Protein AF-A0A935ZH47-F1 (afdb_monomer)

Secondary structure (DSSP, 8-state):
-------HHHHHHHHHHHHHHHHHHHHHHHHHHHHHHHHTS-EEEETTEEEETTEE-TT-SSHHHHHHHHHTSEEEEEETTEEEEEEE-GGG-SPPPTTPBPPHHHIIIIIIS---EEEEEEETTEEEEEEEEEE--SS-TTTS---EEEEEEEEHHHHHHHHHHHHHTT--SSHHHHHHHHHHHHHHHHHHHHHHHHHHHHHHHHHHHHHHHHTGGGGHHHHHHHHHHHHHHHHHHHHHHHHHHHHHHHHH----

Nearest PDB structures (foldseek):
  1qu7-assembly1_A  TM=9.247E-01  e=1.332E-02  Escherichia coli
  8c5v-assembly1_I  TM=9.444E-01  e=1.786E-02  Escherichia coli
  1qu7-assembly1_B  TM=8.191E-01  e=9.932E-03  Escherichia coli
  3ja6-assembly1_I  TM=7.896E-01  e=9.932E-03  Escherichia coli
  3g67-assembly1_A  TM=6.794E-01  e=9.786E-02  Thermotoga maritima

Mean predicted aligned error: 9.82 Å

Radius of gyration: 21.24 Å; Cα contacts (8 Å, |Δi|>4): 419; chains: 1; bounding box: 52×33×66 Å

Sequence (256 aa):
MADDNIDDGLIDVVMQTVGRRVLERAAASAELLETLIHAQGRVLRRDQELWAGHAVLNYDRELLPRVARASSLGTSVYLGNRRIATYTSLDAGPAPEVGAYAEAELVETVLRKRQPFRGTLEWNGRPTMLAARPLFASDKPEEYGPIGILEAYQDVGTLRDMLAASWRRGAAEDPATLVRALHAERLGAVTEFVDDVARRLQLLALNGNIIAAQAGDHGRAFRVVCRELGSLAEQSKDVVAEVRRLGEDARRSEPA

pLDDT: mean 84.17, std 13.03, range [35.22, 98.31]

Structure (mmCIF, N/CA/C/O backbone):
data_AF-A0A935ZH47-F1
#
_entry.id   AF-A0A935ZH47-F1
#
loop_
_atom_site.group_PDB
_atom_site.id
_atom_site.type_symbol
_atom_site.label_atom_id
_atom_site.label_alt_id
_atom_site.label_comp_id
_atom_site.label_asym_id
_atom_site.label_entity_id
_atom_site.label_seq_id
_atom_site.pdbx_PDB_ins_code
_atom_site.Cartn_x
_atom_site.Cartn_y
_atom_site.Cartn_z
_atom_site.occupancy
_atom_site.B_iso_or_equiv
_atom_site.auth_seq_id
_atom_site.auth_comp_id
_atom_site.auth_asym_id
_atom_site.auth_atom_id
_atom_site.pdbx_PDB_model_num
ATOM 1 N N . MET A 1 1 ? -14.702 -15.559 39.345 1.00 37.56 1 MET A N 1
ATOM 2 C CA . MET A 1 1 ? -14.987 -14.710 38.172 1.00 37.56 1 MET A CA 1
ATOM 3 C C . MET A 1 1 ? -14.248 -13.414 38.427 1.00 37.56 1 MET A C 1
ATOM 5 O O . MET A 1 1 ? -14.758 -12.577 39.153 1.00 37.56 1 MET A O 1
ATOM 9 N N . ALA A 1 2 ? -12.977 -13.371 38.031 1.00 37.81 2 ALA A N 1
ATOM 10 C CA . ALA A 1 2 ? -12.138 -12.189 38.187 1.00 37.81 2 ALA A CA 1
ATOM 11 C C . ALA A 1 2 ? -12.326 -11.315 36.944 1.00 37.81 2 ALA A C 1
ATOM 13 O O . ALA A 1 2 ? -12.468 -11.849 35.847 1.00 37.81 2 ALA A O 1
ATOM 14 N N . ASP A 1 3 ? -12.407 -10.016 37.191 1.00 38.53 3 ASP A N 1
ATOM 15 C CA . ASP A 1 3 ? -12.694 -8.918 36.274 1.00 38.53 3 ASP A CA 1
ATOM 16 C C . ASP A 1 3 ? -11.930 -9.036 34.943 1.00 38.53 3 ASP A C 1
ATOM 18 O O . ASP A 1 3 ? -10.704 -8.987 34.915 1.00 38.53 3 ASP A O 1
ATOM 22 N N . ASP A 1 4 ? -12.671 -9.194 33.844 1.00 44.50 4 ASP A N 1
ATOM 23 C CA . ASP A 1 4 ? -12.172 -9.268 32.457 1.00 44.50 4 ASP A CA 1
ATOM 24 C C . ASP A 1 4 ? -12.120 -7.865 31.813 1.00 44.50 4 ASP A C 1
ATOM 26 O O . ASP A 1 4 ? -12.137 -7.700 30.593 1.00 44.50 4 ASP A O 1
ATOM 30 N N . ASN A 1 5 ? -12.097 -6.827 32.654 1.00 45.53 5 ASN A N 1
ATOM 31 C CA . ASN A 1 5 ? -12.046 -5.432 32.253 1.00 45.53 5 ASN A CA 1
ATOM 32 C C . ASN A 1 5 ? -10.579 -5.054 32.009 1.00 45.53 5 ASN A C 1
ATOM 34 O O . ASN A 1 5 ? -9.933 -4.392 32.822 1.00 45.53 5 ASN A O 1
ATOM 38 N N . ILE A 1 6 ? -10.020 -5.540 30.897 1.00 53.75 6 ILE A N 1
ATOM 39 C CA . ILE A 1 6 ? -8.853 -4.885 30.297 1.00 53.75 6 ILE A CA 1
ATOM 40 C C . ILE A 1 6 ? -9.250 -3.415 30.159 1.00 53.75 6 ILE A C 1
ATOM 42 O O . ILE A 1 6 ? -10.295 -3.136 29.584 1.00 53.75 6 ILE A O 1
ATOM 46 N N . ASP A 1 7 ? -8.479 -2.509 30.758 1.00 63.84 7 ASP A N 1
ATOM 47 C CA . ASP A 1 7 ? -8.813 -1.088 30.859 1.00 63.84 7 ASP A CA 1
ATOM 48 C C . ASP A 1 7 ? -8.977 -0.493 29.447 1.00 63.84 7 ASP A C 1
ATOM 50 O O . ASP A 1 7 ? -7.997 -0.122 28.795 1.00 63.84 7 ASP A O 1
ATOM 54 N N . ASP A 1 8 ? -10.213 -0.478 28.933 1.00 65.50 8 ASP A N 1
ATOM 55 C CA . ASP A 1 8 ? -10.564 -0.046 27.572 1.00 65.50 8 ASP A CA 1
ATOM 56 C C . ASP A 1 8 ? -10.001 1.359 27.282 1.00 65.50 8 ASP A C 1
ATOM 58 O O . ASP A 1 8 ? -9.558 1.646 26.168 1.00 65.50 8 ASP A O 1
ATOM 62 N N . GLY A 1 9 ? -9.893 2.203 28.317 1.00 68.62 9 GLY A N 1
ATOM 63 C CA . GLY A 1 9 ? -9.278 3.526 28.222 1.00 68.62 9 GLY A CA 1
ATOM 64 C C . GLY A 1 9 ? -7.791 3.498 27.853 1.00 68.62 9 GLY A C 1
ATOM 65 O O . GLY A 1 9 ? -7.314 4.377 27.133 1.00 68.62 9 GLY A O 1
ATOM 66 N N . LEU A 1 10 ? -7.042 2.480 28.280 1.00 70.31 10 LEU A N 1
ATOM 67 C CA . LEU A 1 10 ? -5.629 2.324 27.936 1.00 70.31 10 LEU A CA 1
ATOM 68 C C . LEU A 1 10 ? -5.445 1.858 26.487 1.00 70.31 10 LEU A C 1
ATOM 70 O O . LEU A 1 10 ? -4.553 2.346 25.784 1.00 70.31 10 LEU A O 1
ATOM 74 N N . ILE A 1 11 ? -6.308 0.948 26.023 1.00 74.25 11 ILE A N 1
ATOM 75 C CA . ILE A 1 11 ? -6.341 0.518 24.619 1.00 74.25 11 ILE A CA 1
ATOM 76 C C . ILE A 1 11 ? -6.638 1.717 23.719 1.00 74.25 11 ILE A C 1
ATOM 78 O O . ILE A 1 11 ? -5.959 1.890 22.708 1.00 74.25 11 ILE A O 1
ATOM 82 N N . ASP A 1 12 ? -7.569 2.586 24.104 1.00 78.50 12 ASP A N 1
ATOM 83 C CA . ASP A 1 12 ? -7.897 3.787 23.336 1.00 78.50 12 ASP A CA 1
ATOM 84 C C . ASP A 1 12 ? -6.707 4.756 23.217 1.00 78.50 12 ASP A C 1
ATOM 86 O O . ASP A 1 12 ? -6.414 5.258 22.125 1.00 78.50 12 ASP A O 1
ATOM 90 N N . VAL A 1 13 ? -5.947 4.967 24.298 1.00 78.81 13 VAL A N 1
ATOM 91 C CA . VAL A 1 13 ? -4.722 5.792 24.277 1.00 78.81 13 VAL A CA 1
ATOM 92 C C . VAL A 1 13 ? -3.655 5.189 23.354 1.00 78.81 13 VAL A C 1
ATOM 94 O O . VAL A 1 13 ? -3.043 5.893 22.538 1.00 78.81 13 VAL A O 1
ATOM 97 N N . VAL A 1 14 ? -3.444 3.871 23.429 1.00 78.94 14 VAL A N 1
ATOM 98 C CA . VAL A 1 14 ? -2.542 3.150 22.517 1.00 78.94 14 VAL A CA 1
ATOM 99 C C . VAL A 1 14 ? -3.015 3.302 21.072 1.00 78.94 14 VAL A C 1
ATOM 101 O O . VAL A 1 14 ? -2.206 3.597 20.189 1.00 78.94 14 VAL A O 1
ATOM 104 N N . MET A 1 15 ? -4.315 3.155 20.820 1.00 83.69 15 MET A N 1
ATOM 105 C CA . MET A 1 15 ? -4.916 3.249 19.491 1.00 83.69 15 MET A CA 1
ATOM 106 C C . MET A 1 15 ? -4.745 4.631 18.865 1.00 83.69 15 MET A C 1
ATOM 108 O O . MET A 1 15 ? -4.500 4.709 17.661 1.00 83.69 15 MET A O 1
ATOM 112 N N . GLN A 1 16 ? -4.768 5.713 19.646 1.00 83.12 16 GLN A N 1
ATOM 113 C CA . GLN A 1 16 ? -4.443 7.048 19.129 1.00 83.12 16 GLN A CA 1
ATOM 114 C C . GLN A 1 16 ? -2.997 7.124 18.613 1.00 83.12 16 GLN A C 1
ATOM 116 O O . GLN A 1 16 ? -2.736 7.635 17.519 1.00 83.12 16 GLN A O 1
ATOM 121 N N . THR A 1 17 ? -2.046 6.564 19.367 1.00 82.19 17 THR A N 1
ATOM 122 C CA . THR A 1 17 ? -0.621 6.585 19.000 1.00 82.19 17 THR A CA 1
ATOM 123 C C . THR A 1 17 ? -0.317 5.654 17.826 1.00 82.19 17 THR A C 1
ATOM 125 O O . THR A 1 17 ? 0.368 6.042 16.872 1.00 82.19 17 THR A O 1
ATOM 128 N N . VAL A 1 18 ? -0.825 4.422 17.876 1.00 85.06 18 VAL A N 1
ATOM 129 C CA . VAL A 1 18 ? -0.654 3.425 16.814 1.00 85.06 18 VAL A CA 1
ATOM 130 C C . VAL A 1 18 ? -1.368 3.882 15.548 1.00 85.06 18 VAL A C 1
ATOM 132 O O . VAL A 1 18 ? -0.788 3.780 14.469 1.00 85.06 18 VAL A O 1
ATOM 135 N N . GLY A 1 19 ? -2.573 4.437 15.670 1.00 88.44 19 GLY A N 1
ATOM 136 C CA . GLY A 1 19 ? -3.390 4.884 14.548 1.00 88.44 19 GLY A CA 1
ATOM 137 C C . GLY A 1 19 ? -2.693 5.940 13.697 1.00 88.44 19 GLY A C 1
ATOM 138 O O . GLY A 1 19 ? -2.599 5.780 12.480 1.00 88.44 19 GLY A O 1
ATOM 139 N N . ARG A 1 20 ? -2.086 6.962 14.320 1.00 87.56 20 ARG A N 1
ATOM 140 C CA . ARG A 1 20 ? -1.301 7.970 13.582 1.00 87.56 20 ARG A CA 1
ATOM 141 C C . ARG A 1 20 ? -0.180 7.330 12.760 1.00 87.56 20 ARG A C 1
ATOM 143 O O . ARG A 1 20 ? -0.025 7.634 11.581 1.00 87.56 20 ARG A O 1
ATOM 150 N N . ARG A 1 21 ? 0.567 6.400 13.359 1.00 86.56 21 ARG A N 1
ATOM 151 C CA . ARG A 1 21 ? 1.659 5.692 12.672 1.00 86.56 21 ARG A CA 1
ATOM 152 C C . ARG A 1 21 ? 1.157 4.747 11.583 1.00 86.56 21 ARG A C 1
ATOM 154 O O . ARG A 1 21 ? 1.835 4.560 10.579 1.00 86.56 21 ARG A O 1
ATOM 161 N N . VAL A 1 22 ? -0.011 4.136 11.770 1.00 90.38 22 VAL A N 1
ATOM 162 C CA . VAL A 1 22 ? -0.668 3.322 10.741 1.00 90.38 22 VAL A CA 1
ATOM 163 C C . VAL A 1 22 ? -1.036 4.187 9.541 1.00 90.38 22 VAL A C 1
ATOM 165 O O . VAL A 1 22 ? -0.742 3.783 8.423 1.00 90.38 22 VAL A O 1
ATOM 168 N N . LEU A 1 23 ? -1.585 5.387 9.747 1.00 92.81 23 LEU A N 1
ATOM 169 C CA . LEU A 1 23 ? -1.892 6.322 8.658 1.00 92.81 23 LEU A CA 1
ATOM 170 C C . LEU A 1 23 ? -0.629 6.818 7.938 1.00 92.81 23 LEU A C 1
ATOM 172 O O . LEU A 1 23 ? -0.611 6.890 6.710 1.00 92.81 23 LEU A O 1
ATOM 176 N N . GLU A 1 24 ? 0.444 7.113 8.679 1.00 89.44 24 GLU A N 1
ATOM 177 C CA . GLU A 1 24 ? 1.756 7.445 8.103 1.00 89.44 24 GLU A CA 1
ATOM 178 C C . GLU A 1 24 ? 2.297 6.280 7.254 1.00 89.44 24 GLU A C 1
ATOM 180 O O . GLU A 1 24 ? 2.709 6.481 6.109 1.00 89.44 24 GLU A O 1
ATOM 185 N N . ARG A 1 25 ? 2.218 5.046 7.768 1.00 92.06 25 ARG A N 1
ATOM 186 C CA . ARG A 1 25 ? 2.638 3.839 7.044 1.00 92.06 25 ARG A CA 1
ATOM 187 C C . ARG A 1 25 ? 1.766 3.559 5.824 1.00 92.06 25 ARG A C 1
ATOM 189 O O . ARG A 1 25 ? 2.298 3.198 4.781 1.00 92.06 25 ARG A O 1
ATOM 196 N N . ALA A 1 26 ? 0.453 3.736 5.928 1.00 94.44 26 ALA A N 1
ATOM 197 C CA . ALA A 1 26 ? -0.468 3.577 4.810 1.00 94.44 26 ALA A CA 1
ATOM 198 C C . ALA A 1 26 ? -0.136 4.569 3.698 1.00 94.44 26 ALA A C 1
ATOM 200 O O . ALA A 1 26 ? -0.070 4.194 2.528 1.00 94.44 26 ALA A O 1
ATOM 201 N N . ALA A 1 27 ? 0.160 5.818 4.060 1.00 93.25 27 ALA A N 1
ATOM 202 C CA . ALA A 1 27 ? 0.567 6.809 3.085 1.00 93.25 27 ALA A CA 1
ATOM 203 C C . ALA A 1 27 ? 1.856 6.387 2.376 1.00 93.25 27 ALA A C 1
ATOM 205 O O . ALA A 1 27 ? 1.848 6.306 1.150 1.00 93.25 27 ALA A O 1
ATOM 206 N N . ALA A 1 28 ? 2.901 6.029 3.126 1.00 87.69 28 ALA A N 1
ATOM 207 C CA . ALA A 1 28 ? 4.161 5.546 2.562 1.00 87.69 28 ALA A CA 1
ATOM 208 C C . ALA A 1 28 ? 3.977 4.280 1.700 1.00 87.69 28 ALA A C 1
ATOM 210 O O . ALA A 1 28 ? 4.585 4.151 0.643 1.00 87.69 28 ALA A O 1
ATOM 211 N N . SER A 1 29 ? 3.092 3.362 2.097 1.00 91.12 29 SER A N 1
ATOM 212 C CA . SER A 1 29 ? 2.787 2.140 1.340 1.00 91.12 29 SER A CA 1
ATOM 213 C C . SER A 1 29 ? 2.119 2.446 -0.000 1.00 91.12 29 SER A C 1
ATOM 215 O O . SER A 1 29 ? 2.469 1.846 -1.014 1.00 91.12 29 SER A O 1
ATOM 217 N N . ALA A 1 30 ? 1.180 3.393 -0.032 1.00 93.62 30 ALA A N 1
ATOM 218 C CA . ALA A 1 30 ? 0.570 3.835 -1.282 1.00 93.62 30 ALA A CA 1
ATOM 219 C C . ALA A 1 30 ? 1.601 4.541 -2.196 1.00 93.62 30 ALA A C 1
ATOM 221 O O . ALA A 1 30 ? 1.537 4.408 -3.414 1.00 93.62 30 ALA A O 1
ATOM 222 N N . GLU A 1 31 ? 2.577 5.241 -1.609 1.00 89.50 31 GLU A N 1
ATOM 223 C CA . GLU A 1 31 ? 3.702 5.927 -2.282 1.00 89.50 31 GLU A CA 1
ATOM 224 C C . GLU A 1 31 ? 4.656 4.931 -2.936 1.00 89.50 31 GLU A C 1
ATOM 226 O O . GLU A 1 31 ? 5.044 5.063 -4.099 1.00 89.50 31 GLU A O 1
ATOM 231 N N . LEU A 1 32 ? 4.978 3.878 -2.190 1.00 87.38 32 LEU A N 1
ATOM 232 C CA . LEU A 1 32 ? 5.766 2.764 -2.678 1.00 87.38 32 LEU A CA 1
ATOM 233 C C . LEU A 1 32 ? 5.047 2.054 -3.826 1.00 87.38 32 LEU A C 1
ATOM 235 O O . LEU A 1 32 ? 5.666 1.770 -4.849 1.00 87.38 32 LEU A O 1
ATOM 239 N N . LEU A 1 33 ? 3.743 1.797 -3.686 1.00 92.56 33 LEU A N 1
ATOM 240 C CA . LEU A 1 33 ? 2.953 1.174 -4.744 1.00 92.56 33 LEU A CA 1
ATOM 241 C C . LEU A 1 33 ? 2.990 1.995 -6.034 1.00 92.56 33 LEU A C 1
ATOM 243 O O . LEU A 1 33 ? 3.251 1.438 -7.094 1.00 92.56 33 LEU A O 1
ATOM 247 N N . GLU A 1 34 ? 2.769 3.305 -5.938 1.00 92.38 34 GLU A N 1
ATOM 248 C CA . GLU A 1 34 ? 2.851 4.234 -7.069 1.00 92.38 34 GLU A CA 1
ATOM 249 C C . GLU A 1 34 ? 4.211 4.154 -7.764 1.00 92.38 34 GLU A C 1
ATOM 251 O O . GLU A 1 34 ? 4.294 3.929 -8.973 1.00 92.38 34 GLU A O 1
ATOM 256 N N . THR A 1 35 ? 5.283 4.252 -6.977 1.00 85.38 35 THR A N 1
ATOM 257 C CA . THR A 1 35 ? 6.662 4.177 -7.471 1.00 85.38 35 THR A CA 1
ATOM 258 C C . THR A 1 35 ? 6.915 2.866 -8.216 1.00 85.38 35 THR A C 1
ATOM 260 O O . THR A 1 35 ? 7.466 2.868 -9.316 1.00 85.38 35 THR A O 1
ATOM 263 N N . LEU A 1 36 ? 6.480 1.735 -7.654 1.00 86.62 36 LEU A N 1
ATOM 264 C CA . LEU A 1 36 ? 6.676 0.415 -8.255 1.00 86.62 36 LEU A CA 1
ATOM 265 C C . LEU A 1 36 ? 5.784 0.166 -9.478 1.00 86.62 36 LEU A C 1
ATOM 267 O O . LEU A 1 36 ? 6.181 -0.575 -10.377 1.00 86.62 36 LEU A O 1
ATOM 271 N N . ILE A 1 37 ? 4.593 0.766 -9.531 1.00 89.88 37 ILE A N 1
ATOM 272 C CA . ILE A 1 37 ? 3.742 0.759 -10.726 1.00 89.88 37 ILE A CA 1
ATOM 273 C C . ILE A 1 37 ? 4.461 1.499 -11.857 1.00 89.88 37 ILE A C 1
ATOM 275 O O . ILE A 1 37 ? 4.637 0.944 -12.939 1.00 89.88 37 ILE A O 1
ATOM 279 N N . HIS A 1 38 ? 4.949 2.716 -11.608 1.00 85.75 38 HIS A N 1
ATOM 280 C CA . HIS A 1 38 ? 5.663 3.491 -12.626 1.00 85.75 38 HIS A CA 1
ATOM 281 C C . HIS A 1 38 ? 7.001 2.859 -13.034 1.00 85.75 38 HIS A C 1
ATOM 283 O O . HIS A 1 38 ? 7.395 2.961 -14.196 1.00 85.75 38 HIS A O 1
ATOM 289 N N . ALA A 1 39 ? 7.672 2.146 -12.127 1.00 80.81 39 ALA A N 1
ATOM 290 C CA . ALA A 1 39 ? 8.890 1.400 -12.440 1.00 80.81 39 ALA A CA 1
ATOM 291 C C . ALA A 1 39 ? 8.665 0.260 -13.455 1.00 80.81 39 ALA A C 1
ATOM 293 O O . ALA A 1 39 ? 9.603 -0.128 -14.148 1.00 80.81 39 ALA A O 1
ATOM 294 N N . GLN A 1 40 ? 7.437 -0.261 -13.585 1.00 83.31 40 GLN A N 1
ATOM 295 C CA . GLN A 1 40 ? 7.093 -1.267 -14.602 1.00 83.31 40 GLN A CA 1
ATOM 296 C C . GLN A 1 40 ? 6.917 -0.666 -16.003 1.00 83.31 40 GLN A C 1
ATOM 298 O O . GLN A 1 40 ? 6.890 -1.398 -16.992 1.00 83.31 40 GLN A O 1
ATOM 303 N N . GLY A 1 41 ? 6.837 0.662 -16.107 1.00 85.56 41 GLY A N 1
ATOM 304 C CA . GLY A 1 41 ? 6.778 1.395 -17.362 1.00 85.56 41 GLY A CA 1
ATOM 305 C C . GLY A 1 41 ? 5.586 2.342 -17.436 1.00 85.56 41 GLY A C 1
ATOM 306 O O . GLY A 1 41 ? 5.041 2.792 -16.429 1.00 85.56 41 GLY A O 1
ATOM 307 N N . ARG A 1 42 ? 5.182 2.671 -18.669 1.00 90.06 42 ARG A N 1
ATOM 308 C CA . ARG A 1 42 ? 4.077 3.608 -18.910 1.00 90.06 42 ARG A CA 1
ATOM 309 C C . ARG A 1 42 ? 2.773 3.067 -18.333 1.00 90.06 42 ARG A C 1
ATOM 311 O O . ARG A 1 42 ? 2.358 1.963 -18.685 1.00 90.06 42 ARG A O 1
ATOM 318 N N . VAL A 1 43 ? 2.120 3.884 -17.517 1.00 92.94 43 VAL A N 1
ATOM 319 C CA . VAL A 1 43 ? 0.807 3.601 -16.945 1.00 92.94 43 VAL A CA 1
ATOM 320 C C . VAL A 1 43 ? -0.260 4.109 -17.897 1.00 92.94 43 VAL A C 1
ATOM 322 O O . VAL A 1 43 ? -0.273 5.292 -18.239 1.00 92.94 43 VAL A O 1
ATOM 325 N N . LEU A 1 44 ? -1.131 3.210 -18.345 1.00 92.25 44 LEU A N 1
ATOM 326 C CA . LEU A 1 44 ? -2.164 3.496 -19.333 1.00 92.25 44 LEU A CA 1
ATOM 327 C C . LEU A 1 44 ? -3.454 2.769 -18.967 1.00 92.25 44 LEU A C 1
ATOM 329 O O . LEU A 1 44 ? -3.441 1.640 -18.479 1.00 92.25 44 LEU A O 1
ATOM 333 N N . ARG A 1 45 ? -4.584 3.395 -19.286 1.00 91.44 45 ARG A N 1
ATOM 334 C CA . ARG A 1 45 ? -5.882 2.725 -19.303 1.00 91.44 45 ARG A CA 1
ATOM 335 C C . ARG A 1 45 ? -6.146 2.173 -20.700 1.00 91.44 45 ARG A C 1
ATOM 337 O O . ARG A 1 45 ? -6.060 2.917 -21.676 1.00 91.44 45 ARG A O 1
ATOM 344 N N . ARG A 1 46 ? -6.522 0.898 -20.791 1.00 90.25 46 ARG A N 1
ATOM 345 C CA . ARG A 1 46 ? -7.019 0.270 -22.024 1.00 90.25 46 ARG A CA 1
ATOM 346 C C . ARG A 1 46 ? -8.308 -0.465 -21.693 1.00 90.25 46 ARG A C 1
ATOM 348 O O . ARG A 1 46 ? -8.312 -1.337 -20.834 1.00 90.25 46 ARG A O 1
ATOM 355 N N . ASP A 1 47 ? -9.410 -0.046 -22.305 1.00 86.00 47 ASP A N 1
ATOM 356 C CA . ASP A 1 47 ? -10.753 -0.556 -22.013 1.00 86.00 47 ASP A CA 1
ATOM 357 C C . ASP A 1 47 ? -11.118 -0.474 -20.509 1.00 86.00 47 ASP A C 1
ATOM 359 O O . ASP A 1 47 ? -11.363 0.615 -19.965 1.00 86.00 47 ASP A O 1
ATOM 363 N N . GLN A 1 48 ? -11.151 -1.630 -19.837 1.00 87.75 48 GLN A N 1
ATOM 364 C CA . GLN A 1 48 ? -11.451 -1.826 -18.410 1.00 87.75 48 GLN A CA 1
ATOM 365 C C . GLN A 1 48 ? -10.235 -2.316 -17.608 1.00 87.75 48 GLN A C 1
ATOM 367 O O . GLN A 1 48 ? -10.368 -2.763 -16.464 1.00 87.75 48 GLN A O 1
ATOM 372 N N . GLU A 1 49 ? -9.052 -2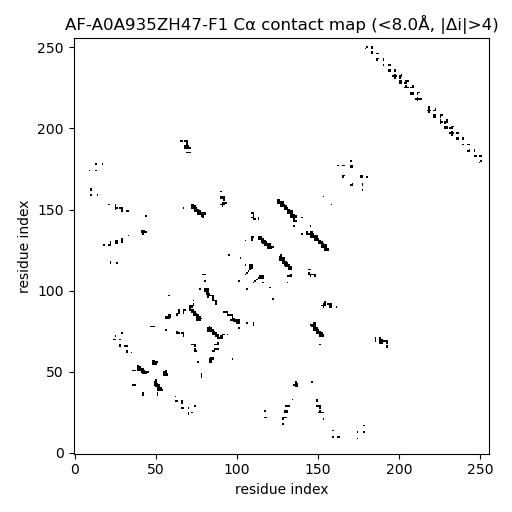.227 -18.205 1.00 94.44 49 GLU A N 1
ATOM 373 C CA . GLU A 1 49 ? -7.800 -2.667 -17.618 1.00 94.44 49 GLU A CA 1
ATOM 374 C C . GLU A 1 49 ? -6.857 -1.495 -17.384 1.00 94.44 49 GLU A C 1
ATOM 376 O O . GLU A 1 49 ? -6.759 -0.546 -18.175 1.00 94.44 49 GLU A O 1
ATOM 381 N N . LEU A 1 50 ? -6.138 -1.593 -16.272 1.00 95.31 50 LEU A N 1
ATOM 382 C CA . LEU A 1 50 ? -5.043 -0.705 -15.946 1.00 95.31 50 LEU A CA 1
ATOM 383 C C . LEU A 1 50 ? -3.728 -1.424 -16.233 1.00 95.31 50 LEU A C 1
ATOM 385 O O . LEU A 1 50 ? -3.451 -2.484 -15.672 1.00 95.31 50 LEU A O 1
ATOM 389 N N . TRP A 1 51 ? -2.927 -0.827 -17.104 1.00 95.19 51 TRP A N 1
ATOM 390 C CA . TRP A 1 51 ? -1.657 -1.372 -17.552 1.00 95.19 51 TRP A CA 1
ATOM 391 C C . TRP A 1 51 ? -0.502 -0.546 -17.004 1.00 95.19 51 TRP A C 1
ATOM 393 O O . TRP A 1 51 ? -0.576 0.681 -17.002 1.00 95.19 51 TRP A O 1
ATOM 403 N N . ALA A 1 52 ? 0.575 -1.218 -16.608 1.00 92.75 52 ALA A N 1
ATOM 404 C CA . ALA A 1 52 ? 1.860 -0.622 -16.266 1.00 92.75 52 ALA A CA 1
ATOM 405 C C . ALA A 1 52 ? 2.957 -1.320 -17.084 1.00 92.75 52 ALA A C 1
ATOM 407 O O . ALA A 1 52 ? 3.343 -2.456 -16.808 1.00 92.75 52 ALA A O 1
ATOM 408 N N . GLY A 1 53 ? 3.399 -0.677 -18.167 1.00 90.62 53 GLY A N 1
ATOM 409 C CA . GLY A 1 53 ? 4.256 -1.315 -19.166 1.00 90.62 53 GLY A CA 1
ATOM 410 C C . GLY A 1 53 ? 3.558 -2.507 -19.827 1.00 90.62 53 GLY A C 1
ATOM 411 O O . GLY A 1 53 ? 2.611 -2.326 -20.593 1.00 90.62 53 GLY A O 1
ATOM 412 N N . HIS A 1 54 ? 4.033 -3.720 -19.538 1.00 90.12 54 HIS A N 1
ATOM 413 C CA . HIS A 1 54 ? 3.441 -4.977 -20.018 1.00 90.12 54 HIS A CA 1
ATOM 414 C C . HIS A 1 54 ? 2.567 -5.684 -18.973 1.00 90.12 54 HIS A C 1
ATOM 416 O O . HIS A 1 54 ? 1.946 -6.694 -19.295 1.00 90.12 54 HIS A O 1
ATOM 422 N N . ALA A 1 55 ? 2.535 -5.187 -17.735 1.00 90.31 55 ALA A N 1
ATOM 423 C CA . ALA A 1 55 ? 1.785 -5.799 -16.650 1.00 90.31 55 ALA A CA 1
ATOM 424 C C . ALA A 1 55 ? 0.350 -5.268 -16.596 1.00 90.31 55 ALA A C 1
ATOM 426 O O . ALA A 1 55 ? 0.116 -4.064 -16.724 1.00 90.31 55 ALA A O 1
ATOM 427 N N . VAL A 1 56 ? -0.599 -6.173 -16.354 1.00 95.88 56 VAL A N 1
ATOM 428 C CA . VAL A 1 56 ? -1.996 -5.845 -16.051 1.00 95.88 56 VAL A CA 1
ATOM 429 C C . VAL A 1 56 ? -2.152 -5.793 -14.539 1.00 95.88 56 VAL A C 1
ATOM 431 O O . VAL A 1 56 ? -1.833 -6.760 -13.852 1.00 95.88 56 VAL A O 1
ATOM 434 N N . LEU A 1 57 ? -2.653 -4.675 -14.016 1.00 96.06 57 LEU A N 1
ATOM 435 C CA . LEU A 1 57 ? -2.826 -4.488 -12.573 1.00 96.06 57 LEU A CA 1
ATOM 436 C C . LEU A 1 57 ? -4.143 -5.066 -12.041 1.00 96.06 57 LEU A C 1
ATOM 438 O O . LEU A 1 57 ? -4.293 -5.225 -10.832 1.00 96.06 57 LEU A O 1
ATOM 442 N N . ASN A 1 58 ? -5.108 -5.386 -12.906 1.00 96.62 58 ASN A N 1
ATOM 443 C CA . ASN A 1 58 ? -6.355 -6.035 -12.507 1.00 96.62 58 ASN A CA 1
ATOM 444 C C . ASN A 1 58 ? -6.065 -7.418 -11.901 1.00 96.62 58 ASN A C 1
ATOM 446 O O . ASN A 1 58 ? -5.388 -8.237 -12.516 1.00 96.62 58 ASN A O 1
ATOM 450 N N . TYR A 1 59 ? -6.613 -7.687 -10.713 1.00 96.12 59 TYR A N 1
ATOM 451 C CA . TYR A 1 59 ? -6.356 -8.910 -9.943 1.00 96.12 59 TYR A CA 1
ATOM 452 C C . TYR A 1 59 ? -4.865 -9.237 -9.748 1.00 96.12 59 TYR A C 1
ATOM 454 O O . TYR A 1 59 ? -4.511 -10.415 -9.657 1.00 96.12 59 TYR A O 1
ATOM 462 N N . ASP A 1 60 ? -3.998 -8.221 -9.691 1.00 94.56 60 ASP A N 1
ATOM 463 C CA . ASP A 1 60 ? -2.556 -8.416 -9.557 1.00 94.56 60 ASP A CA 1
ATOM 464 C C . ASP A 1 60 ? -2.199 -9.333 -8.369 1.00 94.56 60 ASP A C 1
ATOM 466 O O . ASP A 1 60 ? -2.701 -9.191 -7.250 1.00 94.56 60 ASP A O 1
ATOM 470 N N . ARG A 1 61 ? -1.317 -10.302 -8.642 1.00 91.38 61 ARG A N 1
ATOM 471 C CA . ARG A 1 61 ? -0.841 -11.308 -7.675 1.00 91.38 61 ARG A CA 1
ATOM 472 C C . ARG A 1 61 ? 0.650 -11.207 -7.400 1.00 91.38 61 ARG A C 1
ATOM 474 O O . ARG A 1 61 ? 1.203 -12.058 -6.702 1.00 91.38 61 ARG A O 1
ATOM 481 N N . GLU A 1 62 ? 1.308 -10.201 -7.956 1.00 88.62 62 GLU A N 1
ATOM 482 C CA . GLU A 1 62 ? 2.751 -10.080 -7.878 1.00 88.62 62 GLU A CA 1
ATOM 483 C C . GLU A 1 62 ? 3.161 -8.836 -7.097 1.00 88.62 62 GLU A C 1
ATOM 485 O O . GLU A 1 62 ? 3.882 -8.946 -6.103 1.00 88.62 62 GLU A O 1
ATOM 490 N N . LEU A 1 63 ? 2.685 -7.669 -7.517 1.00 90.06 63 LEU A N 1
ATOM 491 C CA . LEU A 1 63 ? 3.051 -6.387 -6.939 1.00 90.06 63 LEU A CA 1
ATOM 492 C C . LEU A 1 63 ? 2.322 -6.110 -5.620 1.00 90.06 63 LEU A C 1
ATOM 494 O O . LEU A 1 63 ? 2.966 -5.855 -4.602 1.00 90.06 63 LEU A O 1
ATOM 498 N N . LEU A 1 64 ? 0.992 -6.166 -5.618 1.00 93.44 64 LEU A N 1
ATOM 499 C CA . LEU A 1 64 ? 0.153 -5.845 -4.464 1.00 93.44 64 LEU A CA 1
ATOM 500 C C . LEU A 1 64 ? 0.486 -6.728 -3.259 1.00 93.44 64 LEU A C 1
ATOM 502 O O . LEU A 1 64 ? 0.698 -6.173 -2.181 1.00 93.44 64 LEU A O 1
ATOM 506 N N . PRO A 1 65 ? 0.623 -8.065 -3.399 1.00 91.31 65 PRO A N 1
ATOM 507 C CA . PRO A 1 65 ? 1.002 -8.902 -2.268 1.00 91.31 65 PRO A CA 1
ATOM 508 C C . PRO A 1 65 ? 2.380 -8.560 -1.703 1.00 91.31 65 PRO A C 1
ATOM 510 O O . PRO A 1 65 ? 2.594 -8.691 -0.500 1.00 91.31 65 PRO A O 1
ATOM 513 N N . ARG A 1 66 ? 3.327 -8.122 -2.545 1.00 87.31 66 ARG A N 1
ATOM 514 C CA . ARG A 1 66 ? 4.651 -7.685 -2.083 1.00 87.31 66 ARG A CA 1
ATOM 515 C C . ARG A 1 66 ? 4.558 -6.409 -1.262 1.00 87.31 66 ARG A C 1
ATOM 517 O O . ARG A 1 66 ? 5.090 -6.386 -0.159 1.00 87.31 66 ARG A O 1
ATOM 524 N N . VAL A 1 67 ? 3.854 -5.396 -1.767 1.00 88.75 67 VAL A N 1
ATOM 525 C CA . VAL A 1 67 ? 3.675 -4.119 -1.060 1.00 88.75 67 VAL A CA 1
ATOM 526 C C . VAL A 1 67 ? 2.927 -4.326 0.255 1.00 88.75 67 VAL A C 1
ATOM 528 O O . VAL A 1 67 ? 3.388 -3.870 1.294 1.00 88.75 67 VAL A O 1
ATOM 531 N N . ALA A 1 68 ? 1.824 -5.072 0.225 1.00 90.38 68 ALA A N 1
ATOM 532 C CA . ALA A 1 68 ? 0.999 -5.352 1.394 1.00 90.38 68 ALA A CA 1
ATOM 533 C C . ALA A 1 68 ? 1.738 -6.136 2.486 1.00 90.38 68 ALA A C 1
ATOM 535 O O . ALA A 1 68 ? 1.596 -5.827 3.668 1.00 90.38 68 ALA A O 1
ATOM 536 N N . ARG A 1 69 ? 2.550 -7.137 2.108 1.00 85.62 69 ARG A N 1
ATOM 537 C CA . ARG A 1 69 ? 3.408 -7.846 3.067 1.00 85.62 69 ARG A CA 1
ATOM 538 C C . ARG A 1 69 ? 4.472 -6.916 3.625 1.00 85.62 69 ARG A C 1
ATOM 540 O O . ARG A 1 69 ? 4.588 -6.832 4.837 1.00 85.62 69 ARG A O 1
ATOM 547 N N . ALA A 1 70 ? 5.174 -6.173 2.766 1.00 79.19 70 ALA A N 1
ATOM 548 C CA . ALA A 1 70 ? 6.216 -5.243 3.192 1.00 79.19 70 ALA A CA 1
ATOM 549 C C . ALA A 1 70 ? 5.696 -4.223 4.208 1.00 79.19 70 ALA A C 1
ATOM 551 O O . ALA A 1 70 ? 6.374 -3.921 5.178 1.00 79.19 70 ALA A O 1
ATOM 552 N N . SER A 1 71 ? 4.487 -3.699 4.007 1.00 84.50 71 SER A N 1
ATOM 553 C CA . SER A 1 71 ? 3.907 -2.704 4.902 1.00 84.50 71 SER A CA 1
ATOM 554 C C . SER A 1 71 ? 3.051 -3.293 6.023 1.00 84.50 71 SER A C 1
ATOM 556 O O . SER A 1 71 ? 2.597 -2.525 6.869 1.00 84.50 71 SER A O 1
ATOM 558 N N . SER A 1 72 ? 2.808 -4.608 6.068 1.00 88.50 72 SER A N 1
ATOM 559 C CA . SER A 1 72 ? 1.804 -5.233 6.949 1.00 88.50 72 SER A CA 1
ATOM 560 C C . SER A 1 72 ? 0.474 -4.460 6.923 1.00 88.50 72 SER A C 1
ATOM 562 O O . SER A 1 72 ? -0.059 -4.054 7.960 1.00 88.50 72 SER A O 1
ATOM 564 N N . LEU A 1 73 ? -0.000 -4.153 5.717 1.00 92.12 73 LEU A N 1
ATOM 565 C CA . LEU A 1 73 ? -1.253 -3.448 5.447 1.00 92.12 73 LEU A CA 1
ATOM 566 C C . LEU A 1 73 ? -2.013 -4.162 4.334 1.00 92.12 73 LEU A C 1
ATOM 568 O O . LEU A 1 73 ? -1.484 -5.021 3.629 1.00 92.12 73 LEU A O 1
ATOM 572 N N . GLY A 1 74 ? -3.271 -3.790 4.157 1.00 95.62 74 GLY A N 1
ATOM 573 C CA . GLY A 1 74 ? -3.990 -4.064 2.933 1.00 95.62 74 GLY A CA 1
ATOM 574 C C . GLY A 1 74 ? -3.622 -3.043 1.873 1.00 95.62 74 GLY A C 1
ATOM 575 O O . GLY A 1 74 ? -3.252 -1.916 2.188 1.00 95.62 74 GLY A O 1
ATOM 576 N N . THR A 1 75 ? -3.678 -3.447 0.612 1.00 96.62 75 THR A N 1
ATOM 577 C CA . THR A 1 75 ? -3.400 -2.596 -0.543 1.00 96.62 75 THR A CA 1
ATOM 578 C C . THR A 1 75 ? -4.469 -2.810 -1.599 1.00 96.62 75 THR A C 1
ATOM 580 O O . THR A 1 75 ? -4.781 -3.954 -1.920 1.00 96.62 75 THR A O 1
ATOM 583 N N . SER A 1 76 ? -4.999 -1.732 -2.169 1.00 97.75 76 SER A N 1
ATOM 584 C CA . SER A 1 76 ? -5.971 -1.778 -3.263 1.00 97.75 76 SER A CA 1
ATOM 585 C C . SER A 1 76 ? -5.576 -0.845 -4.404 1.00 97.75 76 SER A C 1
ATOM 587 O O . SER A 1 76 ? -4.967 0.206 -4.199 1.00 97.75 76 SER A O 1
ATOM 589 N N . VAL A 1 77 ? -5.989 -1.216 -5.614 1.00 98.25 77 VAL A N 1
ATOM 590 C CA . VAL A 1 77 ? -5.890 -0.391 -6.820 1.00 98.25 77 VAL A CA 1
ATOM 591 C C . VAL A 1 77 ? -7.273 -0.255 -7.441 1.00 98.25 77 VAL A C 1
ATOM 593 O O . VAL A 1 77 ? -8.015 -1.235 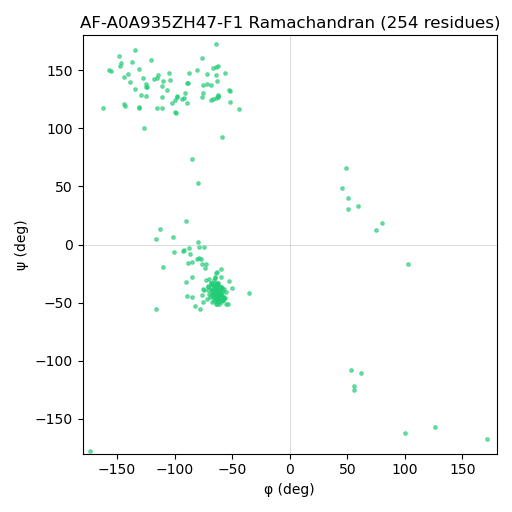-7.573 1.00 98.25 77 VAL A O 1
ATOM 596 N N . TYR A 1 78 ? -7.607 0.964 -7.849 1.00 98.12 78 TYR A N 1
ATOM 597 C CA . TYR A 1 78 ? -8.863 1.303 -8.503 1.00 98.12 78 TYR A CA 1
ATOM 598 C C . TYR A 1 78 ? -8.598 1.829 -9.911 1.00 98.12 78 TYR A C 1
ATOM 600 O O . TYR A 1 78 ? -7.649 2.580 -10.128 1.00 98.12 78 TYR A O 1
ATOM 608 N N . LEU A 1 79 ? -9.476 1.476 -10.849 1.00 97.19 79 LEU A N 1
ATOM 609 C CA . LEU A 1 79 ? -9.598 2.130 -12.147 1.00 97.19 79 LEU A CA 1
ATOM 610 C C . LEU A 1 79 ? -10.776 3.104 -12.076 1.00 97.19 79 LEU A C 1
ATOM 612 O O . LEU A 1 79 ? -11.926 2.698 -11.884 1.00 97.19 79 LEU A O 1
ATOM 616 N N . GLY A 1 80 ? -10.491 4.399 -12.182 1.00 95.62 80 GLY A N 1
ATOM 617 C CA . GLY A 1 80 ? -11.401 5.440 -11.719 1.00 95.62 80 GLY A CA 1
ATOM 618 C C . GLY A 1 80 ? -11.734 5.209 -10.245 1.00 95.62 80 GLY A C 1
ATOM 619 O O . GLY A 1 80 ? -10.841 5.134 -9.407 1.00 95.62 80 GLY A O 1
ATOM 620 N N . ASN A 1 81 ? -13.019 5.047 -9.941 1.00 96.62 81 ASN A N 1
ATOM 621 C CA . ASN A 1 81 ? -13.505 4.725 -8.601 1.00 96.62 81 ASN A CA 1
ATOM 622 C C . ASN A 1 81 ? -13.866 3.242 -8.412 1.00 96.62 81 ASN A C 1
ATOM 624 O O . ASN A 1 81 ? -14.413 2.905 -7.369 1.00 96.62 81 ASN A O 1
ATOM 628 N N . ARG A 1 82 ? -13.609 2.352 -9.380 1.00 97.31 82 ARG A N 1
ATOM 629 C CA . ARG A 1 82 ? -13.934 0.921 -9.260 1.00 97.31 82 ARG A CA 1
ATOM 630 C C . ARG A 1 82 ? -12.693 0.125 -8.885 1.00 97.31 82 ARG A C 1
ATOM 632 O O . ARG A 1 82 ? -11.693 0.186 -9.599 1.00 97.31 82 ARG A O 1
ATOM 639 N N . ARG A 1 83 ? -12.747 -0.639 -7.795 1.00 97.62 83 ARG A N 1
ATOM 640 C CA . ARG A 1 83 ? -11.620 -1.458 -7.338 1.00 97.62 83 ARG A CA 1
ATOM 641 C C . ARG A 1 83 ? -11.350 -2.567 -8.348 1.00 97.62 83 ARG A C 1
ATOM 643 O O . ARG A 1 83 ? -12.253 -3.336 -8.665 1.00 97.62 83 ARG A O 1
ATOM 650 N N . ILE A 1 84 ? -10.124 -2.660 -8.845 1.00 97.75 84 ILE A N 1
ATOM 651 C CA . ILE A 1 84 ? -9.715 -3.670 -9.835 1.00 97.75 84 ILE A CA 1
ATOM 652 C C . ILE A 1 84 ? -8.765 -4.715 -9.257 1.00 97.75 84 ILE A C 1
ATOM 654 O O . ILE A 1 84 ? -8.633 -5.798 -9.820 1.00 97.75 84 ILE A O 1
ATOM 658 N N . ALA A 1 85 ? -8.114 -4.408 -8.137 1.00 97.75 85 ALA A N 1
ATOM 659 C CA . ALA A 1 85 ? -7.262 -5.343 -7.427 1.00 97.75 85 ALA A CA 1
ATOM 660 C C . ALA A 1 85 ? -7.170 -4.963 -5.955 1.00 97.75 85 ALA A C 1
ATOM 662 O O . ALA A 1 85 ? -7.258 -3.789 -5.590 1.00 97.75 85 ALA A O 1
ATOM 663 N N . THR A 1 86 ? -6.994 -5.969 -5.111 1.00 96.81 86 THR A N 1
ATOM 664 C CA . THR A 1 86 ? -6.707 -5.782 -3.696 1.00 96.81 86 THR A CA 1
ATOM 665 C C . THR A 1 86 ? -6.028 -7.014 -3.142 1.00 96.81 86 THR A C 1
ATOM 667 O O . THR A 1 86 ? -6.240 -8.130 -3.621 1.00 96.81 86 THR A O 1
ATOM 670 N N . TYR A 1 87 ? -5.199 -6.793 -2.139 1.00 95.75 87 TYR A N 1
ATOM 671 C CA . TYR A 1 87 ? -4.593 -7.837 -1.344 1.00 95.75 87 TYR A CA 1
ATOM 672 C C . TYR A 1 87 ? -4.500 -7.351 0.095 1.00 95.75 87 TYR A C 1
ATOM 674 O O . TYR A 1 87 ? -4.214 -6.179 0.343 1.00 95.75 87 TYR A O 1
ATOM 682 N N . THR A 1 88 ? -4.681 -8.258 1.045 1.00 92.81 88 THR A N 1
ATOM 683 C CA . THR A 1 88 ? -4.670 -7.933 2.472 1.00 92.81 88 THR A CA 1
AT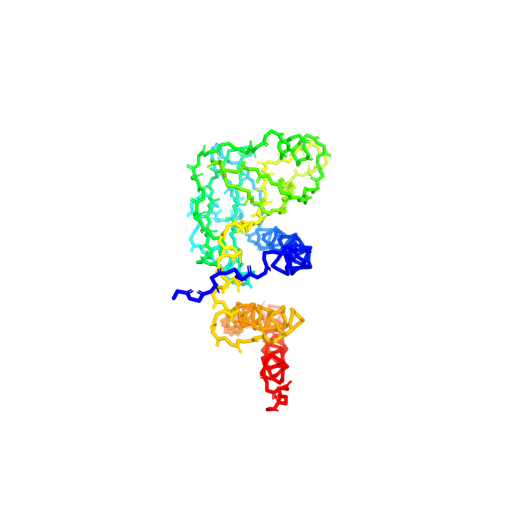OM 684 C C . THR A 1 88 ? -3.656 -8.802 3.177 1.00 92.81 88 THR A C 1
ATOM 686 O O . THR A 1 88 ? -3.661 -10.023 3.015 1.00 92.81 88 THR A O 1
ATOM 689 N N . SER A 1 89 ? -2.761 -8.177 3.944 1.00 86.81 89 SER A N 1
ATOM 690 C CA . SER A 1 89 ? -2.002 -8.922 4.947 1.00 86.81 89 SER A CA 1
ATOM 691 C C . SER A 1 89 ? -2.964 -9.507 5.982 1.00 86.81 89 SER A C 1
ATOM 693 O O . SER A 1 89 ? -4.016 -8.920 6.232 1.00 86.81 89 SER A O 1
ATOM 695 N N . LEU A 1 90 ? -2.583 -10.612 6.626 1.00 79.94 90 LEU A N 1
ATOM 696 C CA . LEU A 1 90 ? -3.354 -11.207 7.724 1.00 79.94 90 LEU A CA 1
ATOM 697 C C . LEU A 1 90 ? -3.716 -10.151 8.786 1.00 79.94 90 LEU A C 1
ATOM 699 O O . LEU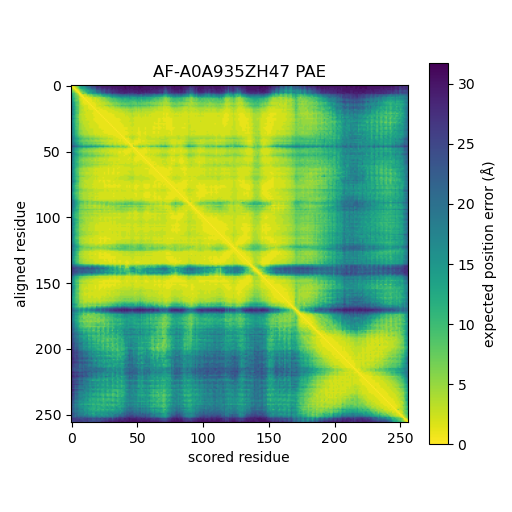 A 1 90 ? -4.833 -10.126 9.296 1.00 79.94 90 LEU A O 1
ATOM 703 N N . ASP A 1 91 ? -2.787 -9.228 9.036 1.00 84.19 91 ASP A N 1
ATOM 704 C CA . ASP A 1 91 ? -2.908 -8.220 10.087 1.00 84.19 91 ASP A CA 1
ATOM 705 C C . ASP A 1 91 ? -3.771 -7.024 9.724 1.00 84.19 91 ASP A C 1
ATOM 707 O O . ASP A 1 91 ? -4.124 -6.228 10.590 1.00 84.19 91 ASP A O 1
ATOM 711 N N . ALA A 1 92 ? -4.112 -6.879 8.448 1.00 87.94 92 ALA A N 1
ATOM 712 C CA . ALA A 1 92 ? -4.818 -5.713 7.944 1.00 87.94 92 ALA A CA 1
ATOM 713 C C . ALA A 1 92 ? -6.342 -5.880 7.915 1.00 87.94 92 ALA A C 1
ATOM 715 O O . ALA A 1 92 ? -7.045 -4.908 7.636 1.00 87.94 92 ALA A O 1
ATOM 716 N N . GLY A 1 93 ? -6.841 -7.079 8.225 1.00 90.25 93 GLY A N 1
ATOM 717 C CA . GLY A 1 93 ? -8.262 -7.410 8.242 1.00 90.25 93 GLY A CA 1
ATOM 718 C C . GLY A 1 93 ? -8.730 -8.144 6.984 1.00 90.25 93 GLY A C 1
ATOM 719 O O . GLY A 1 93 ? -7.924 -8.733 6.263 1.00 90.25 93 GLY A O 1
ATOM 720 N N . PRO A 1 94 ? -10.045 -8.184 6.719 1.00 89.88 94 PRO A N 1
ATOM 721 C CA . PRO A 1 94 ? -10.574 -8.861 5.543 1.00 89.88 94 PRO A CA 1
ATOM 722 C C . PRO A 1 94 ? -10.257 -8.093 4.257 1.00 89.88 94 PRO A C 1
ATOM 724 O O . PRO A 1 94 ? -10.286 -6.861 4.222 1.00 89.88 94 PRO A O 1
ATOM 727 N N . ALA A 1 95 ? -10.042 -8.837 3.172 1.00 87.56 95 ALA A N 1
ATOM 728 C CA . ALA A 1 95 ? -9.941 -8.251 1.845 1.00 87.56 95 ALA A CA 1
ATOM 729 C C . ALA A 1 95 ? -11.295 -7.695 1.400 1.00 87.56 95 ALA A C 1
ATOM 731 O O . ALA A 1 95 ? -12.280 -8.440 1.381 1.00 87.56 95 ALA A O 1
ATOM 732 N N . PRO A 1 96 ? -11.374 -6.408 1.035 1.00 91.25 96 PRO A N 1
ATOM 733 C CA . PRO A 1 96 ? -12.603 -5.843 0.536 1.00 91.25 96 PRO A CA 1
ATOM 734 C C . PRO A 1 96 ? -12.813 -6.310 -0.919 1.00 91.25 96 PRO A C 1
ATOM 736 O O . PRO A 1 96 ? -11.898 -6.789 -1.584 1.00 91.25 96 PRO A O 1
ATOM 739 N N . GLU A 1 97 ? -1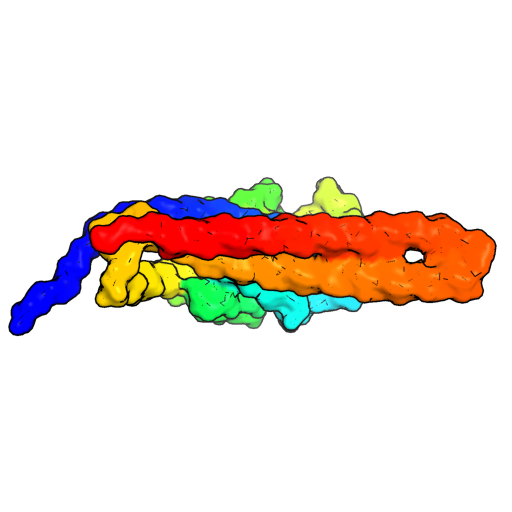4.038 -6.242 -1.432 1.00 92.31 97 GLU A N 1
ATOM 740 C CA . GLU A 1 97 ? -14.376 -6.908 -2.697 1.00 92.31 97 GLU A CA 1
ATOM 741 C C . GLU A 1 97 ? -13.755 -6.212 -3.925 1.00 92.31 97 GLU A C 1
ATOM 743 O O . GLU A 1 97 ? -13.753 -4.980 -4.030 1.00 92.31 97 GLU A O 1
ATOM 748 N N . VAL A 1 98 ? -13.238 -6.992 -4.881 1.00 95.19 98 VAL A N 1
ATOM 749 C CA . VAL A 1 98 ? -12.848 -6.473 -6.203 1.00 95.19 98 VAL A CA 1
ATOM 750 C C . VAL A 1 98 ? -14.107 -6.222 -7.028 1.00 95.19 98 VAL A C 1
ATOM 752 O O . VAL A 1 98 ? -14.950 -7.099 -7.163 1.00 95.19 98 VAL A O 1
ATOM 755 N N . GLY A 1 99 ? -14.215 -5.036 -7.621 1.00 95.69 99 GLY A N 1
ATOM 756 C CA . GLY A 1 99 ? -15.405 -4.567 -8.328 1.00 95.69 99 GLY A CA 1
ATOM 757 C C . GLY A 1 99 ? -16.241 -3.575 -7.520 1.00 95.69 99 GLY A C 1
ATOM 758 O O . GLY A 1 99 ? -17.012 -2.833 -8.126 1.00 95.69 99 GLY A O 1
ATOM 759 N N . ALA A 1 100 ? -16.040 -3.497 -6.200 1.00 94.56 100 ALA A N 1
ATOM 760 C CA . ALA A 1 100 ? -16.672 -2.491 -5.353 1.00 94.56 100 ALA A CA 1
ATOM 761 C C . ALA A 1 100 ? -16.220 -1.068 -5.722 1.00 94.56 100 ALA A C 1
ATOM 763 O O . ALA A 1 100 ? -15.111 -0.851 -6.227 1.00 94.56 100 ALA A O 1
ATOM 764 N N . TYR A 1 101 ? -17.085 -0.093 -5.456 1.00 95.94 101 TYR A N 1
ATOM 765 C CA . TYR A 1 101 ? -16.782 1.317 -5.669 1.00 95.94 101 TYR A CA 1
ATOM 766 C C . TYR A 1 101 ? -16.103 1.928 -4.443 1.00 95.94 101 TYR A C 1
ATOM 768 O O . TYR A 1 101 ? -16.371 1.535 -3.313 1.00 95.94 101 TYR A O 1
ATOM 776 N N . ALA A 1 102 ? -15.217 2.889 -4.686 1.00 95.44 102 ALA A N 1
ATOM 777 C CA . ALA A 1 102 ? -14.607 3.702 -3.648 1.00 95.44 102 ALA A CA 1
ATOM 778 C C . ALA A 1 102 ? -15.659 4.556 -2.928 1.00 95.44 102 ALA A C 1
ATOM 780 O O . ALA A 1 102 ? -16.591 5.066 -3.558 1.00 95.44 102 ALA A O 1
ATOM 781 N N . GLU A 1 103 ? -15.443 4.763 -1.631 1.00 95.50 103 GLU A N 1
ATOM 782 C CA . GLU A 1 103 ? -16.264 5.641 -0.799 1.00 95.50 103 GLU A CA 1
ATOM 783 C C . GLU A 1 103 ? -16.340 7.064 -1.366 1.00 95.50 103 GLU A C 1
ATOM 785 O O . GLU A 1 103 ? -15.381 7.575 -1.957 1.00 95.50 103 GLU A O 1
ATOM 790 N N . ALA A 1 104 ? -17.478 7.733 -1.161 1.00 95.31 104 ALA A N 1
ATOM 791 C CA . ALA A 1 104 ? -17.751 9.044 -1.755 1.00 95.31 104 ALA A CA 1
ATOM 792 C C . ALA A 1 104 ? -16.696 10.098 -1.378 1.00 95.31 104 ALA A C 1
ATOM 794 O O . ALA A 1 104 ? -16.261 10.877 -2.228 1.00 95.31 104 ALA A O 1
ATOM 795 N N . GLU A 1 105 ? -16.240 10.085 -0.125 1.00 96.31 105 GLU A N 1
ATOM 796 C CA . GLU A 1 105 ? -15.187 10.977 0.365 1.00 96.31 105 GLU A CA 1
ATOM 797 C C . GLU A 1 105 ? -13.840 10.732 -0.333 1.00 96.31 105 GLU A C 1
ATOM 799 O O . GLU A 1 105 ? -13.116 11.681 -0.654 1.00 96.31 105 GLU A O 1
ATOM 804 N N . LEU A 1 106 ? -13.534 9.468 -0.645 1.00 96.19 106 LEU A N 1
ATOM 805 C CA . LEU A 1 106 ? -12.334 9.087 -1.383 1.00 96.19 106 LEU A CA 1
ATOM 806 C C . LEU A 1 106 ? -12.410 9.571 -2.832 1.00 96.19 106 LEU A C 1
ATOM 808 O O . LEU A 1 106 ? -11.451 10.137 -3.349 1.00 96.19 106 LEU A O 1
ATOM 812 N N . VAL A 1 107 ? -13.566 9.406 -3.481 1.00 97.38 107 VAL A N 1
ATOM 813 C CA . VAL A 1 107 ? -13.805 9.896 -4.848 1.00 97.38 107 VAL A CA 1
ATOM 814 C C . VAL A 1 107 ? -13.671 11.418 -4.914 1.00 97.38 107 VAL A C 1
ATOM 816 O O . VAL A 1 107 ? -13.014 11.948 -5.813 1.00 97.38 107 VAL A O 1
ATOM 819 N N . GLU A 1 108 ? -14.265 12.128 -3.959 1.00 97.69 108 GLU A N 1
ATOM 820 C CA . GLU A 1 108 ? -14.207 13.586 -3.894 1.00 97.69 108 GLU A CA 1
ATOM 821 C C . GLU A 1 108 ? -12.774 14.087 -3.662 1.00 97.69 108 GLU A C 1
ATOM 823 O O . GLU A 1 108 ? -12.288 14.961 -4.381 1.00 97.69 108 GLU A O 1
ATOM 828 N N . THR A 1 109 ? -12.057 13.508 -2.705 1.00 97.75 109 THR A N 1
ATOM 829 C CA . THR A 1 109 ? -10.710 13.974 -2.348 1.00 97.75 109 THR A CA 1
ATOM 830 C C . THR A 1 109 ? -9.668 13.559 -3.386 1.00 97.75 109 THR A C 1
ATOM 832 O O . THR A 1 109 ? -8.900 14.385 -3.882 1.00 97.75 109 THR A O 1
ATOM 835 N N . VAL A 1 110 ? -9.665 12.283 -3.764 1.00 97.75 110 VAL A N 1
ATOM 836 C CA . VAL A 1 110 ? -8.581 11.691 -4.549 1.00 97.75 110 VAL A CA 1
ATOM 837 C C . VAL A 1 110 ? -8.767 11.909 -6.043 1.00 97.75 110 VAL A C 1
ATOM 839 O O . VAL A 1 110 ? -7.825 12.309 -6.723 1.00 97.75 110 VAL A O 1
ATOM 842 N N . LEU A 1 111 ? -9.973 11.693 -6.571 1.00 96.00 111 LEU A N 1
ATOM 843 C CA . LEU A 1 111 ? -10.212 11.794 -8.013 1.00 96.00 111 LEU A CA 1
ATOM 844 C C . LEU A 1 111 ? -10.591 13.213 -8.440 1.00 96.00 111 LEU A C 1
ATOM 846 O O . LEU A 1 111 ? -10.074 13.704 -9.443 1.00 96.00 111 LEU A O 1
ATOM 850 N N . ARG A 1 112 ? -11.480 13.885 -7.694 1.00 95.56 112 ARG A N 1
ATOM 851 C CA . ARG A 1 112 ? -11.966 15.225 -8.070 1.00 95.56 112 ARG A CA 1
ATOM 852 C C . ARG A 1 112 ? -11.010 16.335 -7.648 1.00 95.56 112 ARG A C 1
ATOM 854 O O . ARG A 1 112 ? -10.595 17.118 -8.499 1.00 95.56 112 ARG A O 1
ATOM 861 N N . LYS A 1 113 ? -10.625 16.385 -6.368 1.00 96.12 113 LYS A N 1
ATOM 862 C CA . LYS A 1 113 ? -9.676 17.392 -5.852 1.00 96.12 113 LYS A CA 1
ATOM 863 C C . LYS A 1 113 ? -8.214 17.071 -6.166 1.00 96.12 113 LYS A C 1
ATOM 865 O O . LYS A 1 113 ? -7.373 17.952 -6.015 1.00 96.12 113 LYS A O 1
ATOM 870 N N . ARG A 1 114 ? -7.917 15.852 -6.638 1.00 95.50 114 ARG A N 1
ATOM 871 C CA . ARG A 1 114 ? -6.562 15.379 -6.981 1.00 95.50 114 ARG A CA 1
ATOM 872 C C . ARG A 1 114 ? -5.599 15.418 -5.791 1.00 95.50 114 ARG A C 1
ATOM 874 O O . ARG A 1 114 ? -4.414 15.691 -5.955 1.00 95.50 114 ARG A O 1
ATOM 881 N N . GLN A 1 115 ? -6.111 15.180 -4.587 1.00 96.25 115 GLN A N 1
ATOM 882 C CA . GLN A 1 115 ? -5.343 15.269 -3.348 1.00 96.25 115 GLN A CA 1
ATOM 883 C C . GLN A 1 115 ? -5.220 13.898 -2.684 1.00 96.25 115 GLN A C 1
ATOM 885 O O . GLN A 1 115 ? -6.148 13.092 -2.757 1.00 96.25 115 GLN A O 1
ATOM 890 N N . PRO A 1 116 ? -4.092 13.608 -2.015 1.00 97.25 116 PRO A N 1
ATOM 891 C CA . PRO A 1 116 ? -4.011 12.424 -1.181 1.00 97.25 116 PRO A CA 1
ATOM 892 C C . PRO A 1 116 ? -5.019 12.524 -0.030 1.00 97.25 116 PRO A C 1
ATOM 894 O O . PRO A 1 116 ? -5.202 13.582 0.570 1.00 97.25 116 PRO A O 1
ATOM 897 N N . PHE A 1 117 ? -5.643 11.400 0.295 1.00 98.12 117 PHE A N 1
ATOM 898 C CA . PHE A 1 117 ? -6.513 11.242 1.452 1.00 98.12 117 PHE A CA 1
ATOM 899 C C . PHE A 1 117 ? -5.775 10.470 2.545 1.00 98.12 117 PHE A C 1
ATOM 901 O O . PHE A 1 117 ? -5.041 9.523 2.255 1.00 98.12 117 PHE A O 1
ATOM 908 N N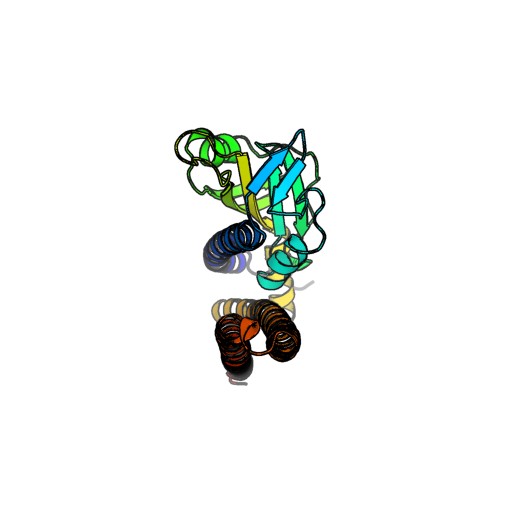 . ARG A 1 118 ? -5.979 10.855 3.806 1.00 97.75 118 ARG A N 1
ATOM 909 C CA . ARG A 1 118 ? -5.515 10.119 4.989 1.00 97.75 118 ARG A CA 1
ATOM 910 C C . ARG A 1 118 ? -6.569 10.259 6.075 1.00 97.75 118 ARG A C 1
ATOM 912 O O . ARG A 1 118 ? -6.861 11.377 6.488 1.00 97.75 118 ARG A O 1
ATOM 919 N N . GLY A 1 119 ? -7.113 9.146 6.543 1.00 96.25 119 GLY A N 1
ATOM 920 C CA . GLY A 1 119 ? -8.160 9.177 7.554 1.00 96.25 119 GLY A CA 1
ATOM 921 C C . GLY A 1 119 ? -8.780 7.812 7.793 1.00 96.25 119 GLY A C 1
ATOM 922 O O . GLY A 1 119 ? -8.258 6.790 7.350 1.00 96.25 119 GLY A O 1
ATOM 923 N N . THR A 1 120 ? -9.901 7.811 8.499 1.00 96.00 120 THR A N 1
ATOM 924 C CA . THR A 1 120 ? -10.681 6.605 8.775 1.00 96.00 120 THR A CA 1
ATOM 925 C C . THR A 1 120 ? -11.991 6.693 8.008 1.00 96.00 120 THR A C 1
ATOM 927 O O . THR A 1 120 ? -12.698 7.685 8.151 1.00 96.00 120 THR A O 1
ATOM 930 N N . LEU A 1 121 ? -12.311 5.666 7.222 1.00 94.75 121 LEU A N 1
ATOM 931 C CA . LEU A 1 121 ? -13.608 5.505 6.557 1.00 94.75 121 LEU A CA 1
ATOM 932 C C . LEU A 1 121 ? -14.259 4.195 7.005 1.00 94.75 121 LEU A C 1
ATOM 934 O O . LEU A 1 121 ? -13.573 3.288 7.475 1.00 94.75 121 LEU A O 1
ATOM 938 N N . GLU A 1 122 ? -15.574 4.078 6.857 1.00 90.44 122 GLU A N 1
ATOM 939 C CA . GLU A 1 122 ? -16.278 2.819 7.102 1.00 90.44 122 GLU A CA 1
ATOM 940 C C . GLU A 1 122 ? -16.394 2.000 5.820 1.00 90.44 122 GLU A C 1
ATOM 942 O O . GLU A 1 122 ? -16.932 2.473 4.826 1.00 90.44 122 GLU A O 1
ATOM 947 N N . TRP A 1 123 ? -15.945 0.745 5.860 1.00 86.69 123 TRP A N 1
ATOM 948 C CA . TRP A 1 123 ? -16.152 -0.229 4.790 1.00 86.69 123 TRP A CA 1
ATOM 949 C C . TRP A 1 123 ? -17.016 -1.369 5.297 1.00 86.69 123 TRP A C 1
ATOM 951 O O . TRP A 1 123 ? -16.610 -2.094 6.203 1.00 86.69 123 TRP A O 1
ATOM 961 N N . ASN A 1 124 ? -18.203 -1.559 4.717 1.00 82.44 124 ASN A N 1
ATOM 962 C CA . ASN A 1 124 ? -19.140 -2.609 5.138 1.00 82.44 124 ASN A CA 1
ATOM 963 C C . ASN A 1 124 ? -19.393 -2.610 6.665 1.00 82.44 124 ASN A C 1
ATOM 965 O O . ASN A 1 124 ? -19.424 -3.667 7.297 1.00 82.44 124 ASN A O 1
ATOM 969 N N . GLY A 1 125 ? -19.514 -1.419 7.265 1.00 84.75 125 GLY A N 1
ATOM 970 C CA . GLY A 1 125 ? -19.702 -1.239 8.711 1.00 84.75 125 GLY A CA 1
ATOM 971 C C . GLY A 1 125 ? -18.448 -1.476 9.560 1.00 84.75 125 GLY A C 1
ATOM 972 O O . GLY A 1 125 ? -18.554 -1.610 10.777 1.00 84.75 125 GLY A O 1
ATOM 973 N N . ARG A 1 126 ? -17.262 -1.562 8.943 1.00 89.12 126 ARG A N 1
ATOM 974 C CA . ARG A 1 126 ? -15.983 -1.703 9.644 1.00 89.12 126 ARG A CA 1
ATOM 975 C C . ARG A 1 126 ? -15.146 -0.432 9.510 1.00 89.12 126 ARG A C 1
ATOM 977 O O . ARG A 1 126 ? -14.760 -0.085 8.387 1.00 89.12 126 ARG A O 1
ATOM 984 N N . PRO A 1 127 ? -14.831 0.261 10.617 1.00 94.38 127 PRO A N 1
ATOM 985 C CA . PRO A 1 127 ? -13.933 1.402 10.571 1.00 94.38 127 PRO A CA 1
ATOM 986 C C . PRO A 1 127 ? -12.552 0.941 10.103 1.00 94.38 127 PRO A C 1
ATOM 988 O O . PRO A 1 127 ? -11.966 -0.000 10.639 1.00 94.38 127 PRO A O 1
ATOM 991 N N . THR A 1 128 ? -12.040 1.616 9.084 1.00 95.81 128 THR A N 1
ATOM 992 C CA . THR A 1 128 ? -10.805 1.269 8.391 1.00 95.81 128 THR A CA 1
ATOM 993 C C . THR A 1 128 ? -9.946 2.518 8.272 1.00 95.81 128 THR A C 1
ATOM 995 O O . THR A 1 128 ? -10.343 3.505 7.652 1.00 95.81 128 THR A O 1
ATOM 998 N N . MET A 1 129 ? -8.759 2.488 8.877 1.00 96.38 129 MET A N 1
ATOM 999 C CA . MET A 1 129 ? -7.748 3.528 8.690 1.00 96.38 129 MET A CA 1
ATOM 1000 C C . MET A 1 129 ? -7.095 3.324 7.332 1.00 96.38 129 MET A C 1
ATOM 1002 O O . MET A 1 129 ? -6.600 2.234 7.049 1.00 96.38 129 MET A O 1
ATOM 1006 N N . LEU A 1 130 ? -7.053 4.356 6.498 1.00 97.06 130 LEU A N 1
ATOM 1007 C CA . LEU A 1 130 ? -6.472 4.253 5.169 1.00 97.06 130 LEU A CA 1
ATOM 1008 C C . LEU A 1 130 ? -5.803 5.544 4.718 1.00 97.06 130 LEU A C 1
ATOM 1010 O O . LEU A 1 130 ? -6.119 6.654 5.157 1.00 97.06 130 LEU A O 1
ATOM 1014 N N . ALA A 1 131 ? -4.876 5.372 3.789 1.00 97.94 131 ALA A N 1
ATOM 1015 C CA . ALA A 1 131 ? -4.350 6.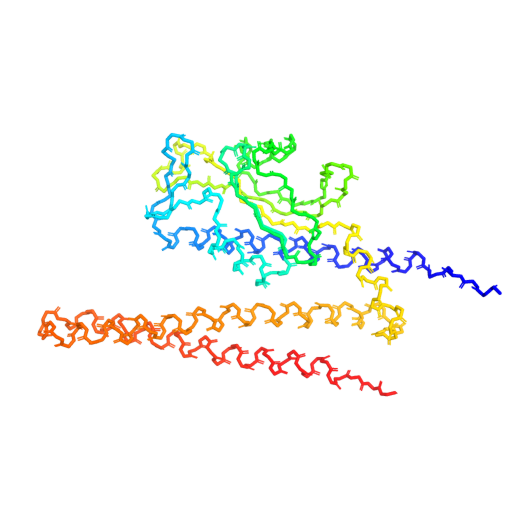453 2.989 1.00 97.94 131 ALA A CA 1
ATOM 1016 C C . ALA A 1 131 ? -4.513 6.098 1.519 1.00 97.94 131 ALA A C 1
ATOM 1018 O O . ALA A 1 131 ? -4.254 4.966 1.106 1.00 97.94 131 ALA A O 1
ATOM 1019 N N . ALA A 1 132 ? -4.913 7.087 0.735 1.00 98.25 132 ALA A N 1
ATOM 1020 C CA . ALA A 1 132 ? -5.112 6.929 -0.687 1.00 98.25 132 ALA A CA 1
ATOM 1021 C C . ALA A 1 132 ? -4.539 8.108 -1.458 1.00 98.25 132 ALA A C 1
ATOM 1023 O O . ALA A 1 132 ? -4.364 9.204 -0.925 1.00 98.25 132 ALA A O 1
ATOM 1024 N N . ARG A 1 133 ? -4.242 7.880 -2.730 1.00 97.88 133 ARG A N 1
ATOM 1025 C CA . ARG A 1 133 ? -3.629 8.870 -3.614 1.00 97.88 133 ARG A CA 1
ATOM 1026 C C . ARG A 1 133 ? -4.102 8.703 -5.052 1.00 97.88 133 ARG A C 1
ATOM 1028 O O . ARG A 1 133 ? -4.486 7.592 -5.436 1.00 97.88 133 ARG A O 1
ATOM 1035 N N . PRO A 1 134 ? -4.079 9.789 -5.839 1.00 97.31 134 PRO A N 1
ATOM 1036 C CA . PRO A 1 134 ? -4.424 9.714 -7.248 1.00 97.31 134 PRO A CA 1
ATOM 1037 C C . PRO A 1 134 ? -3.364 8.917 -8.008 1.00 97.31 134 PRO A C 1
ATOM 1039 O O . PRO A 1 134 ? -2.173 9.115 -7.796 1.00 97.31 134 PRO A O 1
ATOM 1042 N N . LEU A 1 135 ? -3.800 8.046 -8.916 1.00 95.56 135 LEU A N 1
ATOM 1043 C CA . LEU A 1 135 ? -2.931 7.464 -9.936 1.00 95.56 135 LEU A CA 1
ATOM 1044 C C . LEU A 1 135 ? -3.096 8.246 -11.234 1.00 95.56 135 LEU A C 1
ATOM 1046 O O . LEU A 1 135 ? -4.216 8.374 -11.735 1.00 95.56 135 LEU A O 1
ATOM 1050 N N . PHE A 1 136 ? -1.992 8.702 -11.815 1.00 93.00 136 PHE A N 1
ATOM 1051 C CA . PHE A 1 136 ? -1.995 9.398 -13.098 1.00 93.00 136 PHE A CA 1
ATOM 1052 C C . PHE A 1 136 ? -1.484 8.505 -14.228 1.00 93.00 136 PHE A C 1
ATOM 1054 O O . PHE A 1 136 ? -0.617 7.649 -14.037 1.00 93.00 136 PHE A O 1
ATOM 1061 N N . ALA A 1 137 ? -2.021 8.723 -15.428 1.00 89.25 137 ALA A N 1
ATOM 1062 C CA . ALA A 1 137 ? -1.442 8.152 -16.635 1.00 89.25 137 ALA A CA 1
ATOM 1063 C C . ALA A 1 137 ? -0.064 8.776 -16.902 1.00 89.25 137 ALA A C 1
ATOM 1065 O O . ALA A 1 137 ? 0.200 9.919 -16.526 1.00 89.25 137 ALA A O 1
ATOM 1066 N N . SER A 1 138 ? 0.825 8.034 -17.564 1.00 81.19 138 SER A N 1
ATOM 1067 C CA . SER A 1 138 ? 2.174 8.537 -17.865 1.00 81.19 138 SER A CA 1
ATOM 1068 C C . SER A 1 138 ? 2.209 9.615 -18.953 1.00 81.19 138 SER A C 1
ATOM 1070 O O . SER A 1 138 ? 3.220 10.294 -19.110 1.00 81.19 138 SER A O 1
ATOM 1072 N N . ASP A 1 139 ? 1.149 9.765 -19.740 1.00 70.75 139 ASP A N 1
ATOM 1073 C CA . ASP A 1 139 ? 1.012 10.766 -20.788 1.00 70.75 139 ASP A CA 1
ATOM 1074 C C . ASP A 1 139 ? 0.198 11.975 -20.317 1.00 70.75 139 ASP A C 1
ATOM 1076 O O . ASP A 1 139 ? -1.005 11.897 -20.100 1.00 70.75 139 ASP A O 1
ATOM 1080 N N . LYS A 1 140 ? 0.882 13.122 -20.211 1.00 64.88 140 LYS A N 1
ATOM 1081 C CA . LYS A 1 140 ? 0.301 14.431 -19.872 1.00 64.88 140 LYS A CA 1
ATOM 1082 C C . LYS A 1 140 ? -0.614 14.400 -18.626 1.00 64.88 140 LYS A C 1
ATOM 1084 O O . LYS A 1 140 ? -1.808 14.693 -18.732 1.00 64.88 140 LYS A O 1
ATOM 1089 N N . PRO A 1 141 ? -0.054 14.129 -17.435 1.00 64.69 141 PRO A N 1
ATOM 1090 C CA . PRO A 1 141 ? -0.809 14.088 -16.174 1.00 64.69 141 PRO A CA 1
ATOM 1091 C C . PRO A 1 141 ? -1.507 15.417 -15.828 1.00 64.69 141 PRO A C 1
ATOM 1093 O O . PRO A 1 141 ? -2.467 15.442 -15.066 1.00 64.69 141 PRO A O 1
ATOM 1096 N N . GLU A 1 142 ? -1.045 16.526 -16.409 1.00 66.75 142 GLU A N 1
ATOM 1097 C CA . GLU A 1 142 ? -1.655 17.854 -16.286 1.00 66.75 142 GLU A CA 1
ATOM 1098 C C . GLU A 1 142 ? -2.992 17.953 -17.056 1.00 66.75 142 GLU A C 1
ATOM 1100 O O . GLU A 1 142 ? -3.926 18.635 -16.627 1.00 66.75 142 GLU A O 1
ATOM 1105 N N . GLU A 1 143 ? -3.079 17.274 -18.208 1.00 66.25 143 GLU A N 1
ATOM 1106 C CA . GLU A 1 143 ? -4.153 17.404 -19.206 1.00 66.25 143 GLU A CA 1
ATOM 1107 C C . GLU A 1 143 ? -5.306 16.424 -18.918 1.00 66.25 143 GLU A C 1
ATOM 1109 O O . GLU A 1 143 ? -6.475 16.755 -19.126 1.00 66.25 143 GLU A O 1
ATOM 1114 N N . TYR A 1 144 ? -4.992 15.252 -18.353 1.00 70.81 144 TYR A N 1
ATOM 1115 C CA . TYR A 1 144 ? -5.962 14.233 -17.946 1.00 70.81 144 TYR A CA 1
ATOM 1116 C C . TYR A 1 144 ? -6.026 14.108 -16.420 1.00 70.81 144 TYR A C 1
ATOM 1118 O O . TYR A 1 144 ? -5.009 14.094 -15.736 1.00 70.81 144 TYR A O 1
ATOM 1126 N N . GLY A 1 145 ? -7.239 14.018 -15.863 1.00 85.25 145 GLY A N 1
ATOM 1127 C CA . GLY A 1 145 ? -7.419 13.761 -14.430 1.00 85.25 145 GLY A CA 1
ATOM 1128 C C . GLY A 1 145 ? -6.881 12.384 -14.000 1.00 85.25 145 GLY A C 1
ATOM 1129 O O . GLY A 1 145 ? -6.533 11.564 -14.854 1.00 85.25 145 GLY A O 1
ATOM 1130 N N . PRO A 1 146 ? -6.847 12.098 -12.685 1.00 93.69 146 PRO A N 1
ATOM 1131 C CA . PRO A 1 146 ? -6.436 10.794 -12.177 1.00 93.69 146 PRO A CA 1
ATOM 1132 C C . PRO A 1 146 ? -7.214 9.656 -12.851 1.00 93.69 146 PRO A C 1
ATOM 1134 O O . PRO A 1 146 ? -8.444 9.692 -12.941 1.00 93.69 146 PRO A O 1
ATOM 1137 N N . ILE A 1 147 ? -6.502 8.628 -13.307 1.00 94.44 147 ILE A N 1
ATOM 1138 C CA . ILE A 1 147 ? -7.093 7.439 -13.937 1.00 94.44 147 ILE A CA 1
ATOM 1139 C C . ILE A 1 147 ? -7.495 6.376 -12.915 1.00 94.44 147 ILE A C 1
ATOM 1141 O O . ILE A 1 147 ? -8.128 5.389 -13.284 1.00 94.44 147 ILE A O 1
ATOM 1145 N N . GLY A 1 148 ? -7.135 6.557 -11.646 1.00 96.50 148 GLY A N 1
ATOM 1146 C CA . GLY A 1 148 ? -7.369 5.579 -10.598 1.00 96.50 148 GLY A CA 1
ATOM 1147 C C . GLY A 1 148 ? -7.013 6.080 -9.207 1.00 96.50 148 GLY A C 1
ATOM 1148 O O . GLY A 1 148 ? -6.596 7.225 -9.023 1.00 96.50 148 GLY A O 1
ATOM 1149 N N . ILE A 1 149 ? -7.168 5.183 -8.239 1.00 98.31 149 ILE A N 1
ATOM 1150 C CA . ILE A 1 149 ? -6.811 5.392 -6.835 1.00 98.31 149 ILE A CA 1
ATOM 1151 C C . ILE A 1 149 ? -5.841 4.285 -6.433 1.00 98.31 149 ILE A C 1
ATOM 1153 O O . ILE A 1 149 ? -6.069 3.113 -6.742 1.00 98.31 149 ILE A O 1
ATOM 1157 N N . LEU A 1 150 ? -4.780 4.656 -5.726 1.00 98.31 150 LEU A N 1
ATOM 1158 C CA . LEU A 1 150 ? -3.928 3.723 -4.997 1.00 98.31 150 LEU A CA 1
ATOM 1159 C C . LEU A 1 150 ? -4.211 3.882 -3.516 1.00 98.31 150 LEU A C 1
ATOM 1161 O O . LEU A 1 150 ? -4.256 5.006 -3.021 1.00 98.31 150 LEU A O 1
ATOM 1165 N N . GLU A 1 151 ? -4.393 2.774 -2.818 1.00 97.50 151 GLU A N 1
ATOM 1166 C CA . GLU A 1 151 ? -4.867 2.767 -1.441 1.00 97.50 151 GLU A CA 1
ATOM 1167 C C . GLU A 1 151 ? -4.099 1.743 -0.616 1.00 97.50 151 GLU A C 1
ATOM 1169 O O . GLU A 1 151 ? -3.862 0.624 -1.071 1.00 97.50 151 GLU A O 1
ATOM 1174 N N . ALA A 1 152 ? -3.768 2.112 0.617 1.00 97.00 152 ALA A N 1
ATOM 1175 C CA . ALA A 1 152 ? -3.348 1.175 1.645 1.00 97.00 152 ALA A CA 1
ATOM 1176 C C . ALA A 1 152 ? -4.194 1.370 2.904 1.00 97.00 152 ALA A C 1
ATOM 1178 O O . ALA A 1 152 ? -4.559 2.500 3.234 1.00 97.00 152 ALA A O 1
ATOM 1179 N N . TYR A 1 153 ? -4.510 0.279 3.598 1.00 96.62 153 TYR A N 1
ATOM 1180 C CA . TYR A 1 153 ? -5.509 0.290 4.663 1.00 96.62 153 TYR A CA 1
ATOM 1181 C C . TYR A 1 153 ? -5.229 -0.704 5.794 1.00 96.62 153 TYR A C 1
ATOM 1183 O O . TYR A 1 153 ? -4.465 -1.659 5.648 1.00 96.62 153 TYR A O 1
ATOM 1191 N N . GLN A 1 154 ? -5.883 -0.460 6.926 1.00 96.00 154 GLN A N 1
ATOM 1192 C CA . GLN A 1 154 ? -5.868 -1.263 8.139 1.00 96.00 154 GLN A CA 1
ATOM 1193 C C . GLN A 1 154 ? -7.265 -1.248 8.764 1.00 96.00 154 GLN A C 1
ATOM 1195 O O . GLN A 1 154 ? -7.750 -0.194 9.182 1.00 96.00 154 GLN A O 1
ATOM 1200 N N . ASP A 1 155 ? -7.885 -2.418 8.880 1.00 95.38 155 ASP A N 1
ATOM 1201 C CA . ASP A 1 155 ? -9.112 -2.596 9.653 1.00 95.38 155 ASP A CA 1
ATOM 1202 C C . ASP A 1 155 ? -8.833 -2.312 11.138 1.00 95.38 155 ASP A C 1
ATOM 1204 O O . ASP A 1 155 ? -7.892 -2.859 11.733 1.00 95.38 155 ASP A O 1
ATOM 1208 N N . VAL A 1 156 ? -9.624 -1.411 11.726 1.00 93.12 156 VAL A N 1
ATOM 1209 C CA . VAL A 1 156 ? -9.429 -0.936 13.103 1.00 93.12 156 VAL A CA 1
ATOM 1210 C C . VAL A 1 156 ? -9.784 -2.020 14.113 1.00 93.12 156 VAL A C 1
ATOM 1212 O O . VAL A 1 156 ? -9.091 -2.152 15.120 1.00 93.12 156 VAL A O 1
ATOM 1215 N N . GLY A 1 157 ? -10.819 -2.820 13.838 1.00 91.00 157 GLY A N 1
ATOM 1216 C CA . GLY A 1 157 ? -11.223 -3.929 14.704 1.00 91.00 157 GLY A CA 1
ATOM 1217 C C . GLY A 1 157 ? -10.123 -4.982 14.813 1.00 91.00 157 GLY A C 1
ATOM 1218 O O . GLY A 1 157 ? -9.698 -5.321 15.910 1.00 91.00 157 GLY A O 1
ATOM 1219 N N . THR A 1 158 ? -9.574 -5.392 13.672 1.00 91.50 158 THR A N 1
ATOM 1220 C CA . THR A 1 158 ? -8.468 -6.351 13.576 1.00 91.50 158 THR A CA 1
ATOM 1221 C C . THR A 1 158 ? -7.235 -5.836 14.314 1.00 91.50 158 THR A C 1
ATOM 1223 O O . THR A 1 158 ? -6.635 -6.564 15.101 1.00 91.50 158 THR A O 1
ATOM 1226 N N . LEU A 1 159 ? -6.879 -4.559 14.125 1.00 89.06 159 LEU A N 1
ATOM 1227 C CA . LEU A 1 159 ? -5.764 -3.944 14.846 1.00 89.06 159 LEU A CA 1
ATOM 1228 C C . LEU A 1 159 ? -5.994 -3.952 16.363 1.00 89.06 159 LEU A C 1
ATOM 1230 O O . LEU A 1 159 ? -5.078 -4.275 17.120 1.00 89.06 159 LEU A O 1
ATOM 1234 N N . ARG A 1 160 ? -7.205 -3.606 16.807 1.00 87.44 160 ARG A N 1
ATOM 1235 C CA . ARG A 1 160 ? -7.573 -3.598 18.226 1.00 87.44 160 ARG A CA 1
ATOM 1236 C C . ARG A 1 160 ? -7.484 -4.998 18.829 1.00 87.44 160 ARG A C 1
ATOM 1238 O O . ARG A 1 160 ? -6.880 -5.160 19.886 1.00 87.44 160 ARG A O 1
ATOM 1245 N N . ASP A 1 161 ? -8.016 -6.001 18.139 1.00 87.06 161 ASP A N 1
ATOM 1246 C CA . ASP A 1 161 ? -7.993 -7.395 18.585 1.00 87.06 161 ASP A CA 1
ATOM 1247 C C . ASP A 1 161 ? -6.554 -7.917 18.705 1.00 87.06 161 ASP A C 1
ATOM 1249 O O . ASP A 1 161 ? -6.209 -8.599 19.672 1.00 87.06 161 ASP A O 1
ATOM 1253 N N . MET A 1 162 ? -5.679 -7.534 17.770 1.00 82.44 162 MET A N 1
ATOM 1254 C CA . MET A 1 162 ? -4.251 -7.854 17.827 1.00 82.44 162 MET A CA 1
ATOM 1255 C C . MET A 1 162 ? -3.549 -7.211 19.018 1.00 82.44 162 MET A C 1
ATOM 1257 O O . MET A 1 162 ? -2.775 -7.877 19.709 1.00 82.44 162 MET A O 1
ATOM 1261 N N . LEU A 1 163 ? -3.827 -5.934 19.285 1.00 80.50 163 LEU A N 1
ATOM 1262 C CA . LEU A 1 163 ? -3.269 -5.234 20.440 1.00 80.50 163 LEU A CA 1
ATOM 1263 C C . LEU A 1 163 ? -3.740 -5.882 21.746 1.00 80.50 163 LEU A C 1
ATOM 1265 O O . LEU A 1 163 ? -2.908 -6.184 22.598 1.00 80.50 163 LEU A O 1
ATOM 1269 N N . ALA A 1 164 ? -5.035 -6.181 21.870 1.00 80.38 164 ALA A N 1
ATOM 1270 C CA . ALA A 1 164 ? -5.596 -6.861 23.035 1.00 80.38 164 ALA A CA 1
ATOM 1271 C C . ALA A 1 164 ? -4.982 -8.259 23.243 1.00 80.38 164 ALA A C 1
ATOM 1273 O O . ALA A 1 164 ? -4.646 -8.639 24.366 1.00 80.38 164 ALA A O 1
ATOM 1274 N N . ALA A 1 165 ? -4.773 -9.025 22.166 1.00 79.38 165 ALA A N 1
ATOM 1275 C CA . ALA A 1 165 ? -4.127 -10.334 22.237 1.00 79.38 165 ALA A CA 1
ATOM 1276 C C . ALA A 1 165 ? -2.657 -10.244 22.682 1.00 79.38 165 ALA A C 1
ATOM 1278 O O . ALA A 1 165 ? -2.203 -11.070 23.474 1.00 79.38 165 ALA A O 1
ATOM 1279 N N . SER A 1 166 ? -1.913 -9.250 22.195 1.00 74.50 166 SER A N 1
ATOM 1280 C CA . SER A 1 166 ? -0.522 -9.020 22.602 1.00 74.50 166 SER A CA 1
ATOM 1281 C C . SER A 1 166 ? -0.404 -8.557 24.055 1.00 74.50 166 SER A C 1
ATOM 1283 O O . SER A 1 166 ? 0.491 -9.022 24.757 1.00 74.50 166 SER A O 1
ATOM 1285 N N . TRP A 1 167 ? -1.349 -7.747 24.539 1.00 71.81 167 TRP A N 1
ATOM 1286 C CA . TRP A 1 167 ? -1.470 -7.397 25.959 1.00 71.81 167 TRP A CA 1
ATOM 1287 C C . TRP A 1 167 ? -1.679 -8.630 26.845 1.00 71.81 167 TRP A C 1
ATOM 1289 O O . TRP A 1 167 ? -0.934 -8.843 27.798 1.00 71.81 167 TRP A O 1
ATOM 1299 N N . ARG A 1 168 ? -2.636 -9.503 26.495 1.00 72.69 168 ARG A N 1
ATOM 1300 C CA . ARG A 1 168 ? -2.929 -10.731 27.264 1.00 72.69 168 ARG A CA 1
ATOM 1301 C C . ARG A 1 168 ? -1.740 -11.688 27.373 1.00 72.69 168 ARG A C 1
ATOM 1303 O O . ARG A 1 168 ? -1.662 -12.451 28.328 1.00 72.69 168 ARG A O 1
ATOM 1310 N N . ARG A 1 169 ? -0.827 -11.672 26.398 1.00 68.88 169 ARG A N 1
ATOM 1311 C CA . ARG A 1 169 ? 0.380 -12.516 26.392 1.00 68.88 169 ARG A CA 1
ATOM 1312 C C . ARG A 1 169 ? 1.516 -11.985 27.278 1.00 68.88 169 ARG A C 1
ATOM 1314 O O . ARG A 1 169 ? 2.567 -12.612 27.307 1.00 68.88 169 ARG A O 1
ATOM 1321 N N . GLY A 1 170 ? 1.317 -10.875 27.995 1.00 57.94 170 GLY A N 1
ATOM 1322 C CA . GLY A 1 170 ? 2.315 -10.320 28.914 1.00 57.94 170 GLY A CA 1
ATOM 1323 C C . GLY A 1 170 ? 3.419 -9.510 28.229 1.00 57.94 170 GLY A C 1
ATOM 1324 O O . GLY A 1 170 ? 4.462 -9.294 28.828 1.00 57.94 170 GLY A O 1
ATOM 1325 N N . ALA A 1 171 ? 3.212 -9.054 26.987 1.00 54.41 171 ALA A N 1
ATOM 1326 C CA . ALA A 1 171 ? 4.228 -8.316 26.226 1.00 54.41 171 ALA A CA 1
ATOM 1327 C C . ALA A 1 171 ? 4.373 -6.830 26.627 1.00 54.41 171 ALA A C 1
ATOM 1329 O O . ALA A 1 171 ? 5.182 -6.116 26.037 1.00 54.41 171 ALA A O 1
ATOM 1330 N N . ALA A 1 172 ? 3.572 -6.323 27.569 1.00 52.50 172 ALA A N 1
ATOM 1331 C CA . ALA A 1 172 ? 3.652 -4.930 27.994 1.00 52.50 172 ALA A CA 1
ATOM 1332 C C . ALA A 1 172 ? 2.964 -4.690 29.344 1.00 52.50 172 ALA A C 1
ATOM 1334 O O . ALA A 1 172 ? 1.746 -4.796 29.442 1.00 52.50 172 ALA A O 1
ATOM 1335 N N . GLU A 1 173 ? 3.733 -4.273 30.350 1.00 57.78 173 GLU A N 1
ATOM 1336 C CA . GLU A 1 173 ? 3.206 -3.493 31.482 1.00 57.78 173 GLU A CA 1
ATOM 1337 C C . GLU A 1 173 ? 2.959 -2.019 31.076 1.00 57.78 173 GLU A C 1
ATOM 1339 O O . GLU A 1 173 ? 2.210 -1.305 31.738 1.00 57.78 173 GLU A O 1
ATOM 1344 N N . ASP A 1 174 ? 3.552 -1.569 29.954 1.00 68.44 174 ASP A N 1
ATOM 1345 C CA . ASP A 1 174 ? 3.515 -0.189 29.441 1.00 68.44 174 ASP A CA 1
ATOM 1346 C C . ASP A 1 174 ? 3.103 -0.124 27.944 1.00 68.44 174 ASP A C 1
ATOM 1348 O O . ASP A 1 174 ? 3.748 -0.763 27.098 1.00 68.44 174 ASP A O 1
ATOM 1352 N N . PRO A 1 175 ? 2.099 0.705 27.573 1.00 66.06 175 PRO A N 1
ATOM 1353 C CA . PRO A 1 175 ? 1.775 1.108 26.199 1.00 66.06 175 PRO A CA 1
ATOM 1354 C C . PRO A 1 175 ? 2.960 1.292 25.242 1.00 66.06 175 PRO A C 1
ATOM 1356 O O . PRO A 1 175 ? 2.888 0.886 24.077 1.00 66.06 175 PRO A O 1
ATOM 1359 N N . ALA A 1 176 ? 4.057 1.903 25.694 1.00 69.44 176 ALA A N 1
ATOM 1360 C CA . ALA A 1 176 ? 5.199 2.189 24.830 1.00 69.44 176 ALA A CA 1
ATOM 1361 C C . ALA A 1 176 ? 5.934 0.915 24.375 1.00 69.44 176 ALA A C 1
ATOM 1363 O O . ALA A 1 176 ? 6.445 0.862 23.251 1.00 69.44 176 ALA A O 1
ATOM 1364 N N . THR A 1 177 ? 5.973 -0.120 25.214 1.00 70.19 177 THR A N 1
ATOM 1365 C CA . THR A 1 177 ? 6.603 -1.413 24.900 1.00 70.19 177 THR A CA 1
ATOM 1366 C C . THR A 1 177 ? 5.804 -2.173 23.851 1.00 70.19 177 THR A C 1
ATOM 1368 O O . THR A 1 177 ? 6.372 -2.636 22.862 1.00 70.19 177 THR A O 1
ATOM 1371 N N . LEU A 1 178 ? 4.476 -2.175 23.966 1.00 68.94 178 LEU A N 1
ATOM 1372 C CA . LEU A 1 178 ? 3.598 -2.775 22.964 1.00 68.94 178 LEU A CA 1
ATOM 1373 C C . LEU A 1 178 ? 3.753 -2.114 21.587 1.00 68.94 178 LEU A C 1
ATOM 1375 O O . LEU A 1 178 ? 3.863 -2.791 20.563 1.00 68.94 178 LEU A O 1
ATOM 1379 N N . VAL A 1 179 ? 3.783 -0.777 21.557 1.00 70.19 179 VAL A N 1
ATOM 1380 C CA . VAL A 1 179 ? 3.984 -0.020 20.315 1.00 70.19 179 VAL A CA 1
ATOM 1381 C C . VAL A 1 179 ? 5.323 -0.399 19.678 1.00 70.19 179 VAL A C 1
ATOM 1383 O O . VAL A 1 179 ? 5.379 -0.602 18.465 1.00 70.19 179 VAL A O 1
ATOM 1386 N N . ARG A 1 180 ? 6.394 -0.531 20.472 1.00 70.56 180 ARG A N 1
ATOM 1387 C CA . ARG A 1 180 ? 7.720 -0.953 19.991 1.00 70.56 180 ARG A CA 1
ATOM 1388 C C . ARG A 1 180 ? 7.714 -2.375 19.429 1.00 70.56 180 ARG A C 1
ATOM 1390 O O . ARG A 1 180 ? 8.212 -2.567 18.321 1.00 70.56 180 ARG A O 1
ATOM 1397 N N . ALA A 1 181 ? 7.108 -3.330 20.130 1.00 67.38 181 ALA A N 1
ATOM 1398 C CA . ALA A 1 181 ? 7.010 -4.718 19.682 1.00 67.38 181 ALA A CA 1
ATOM 1399 C C . ALA A 1 181 ? 6.288 -4.837 18.328 1.00 67.38 181 ALA A C 1
ATOM 1401 O O . ALA A 1 181 ? 6.801 -5.467 17.402 1.00 67.38 181 ALA A O 1
ATOM 1402 N N . LEU A 1 182 ? 5.158 -4.137 18.165 1.00 67.81 182 LEU A N 1
ATOM 1403 C CA . LEU A 1 182 ? 4.407 -4.116 16.907 1.00 67.81 182 LEU A CA 1
ATOM 1404 C C . LEU A 1 182 ? 5.207 -3.492 15.750 1.00 67.81 182 LEU A C 1
ATOM 1406 O O . LEU A 1 182 ? 5.064 -3.898 14.597 1.00 67.81 182 LEU A O 1
ATOM 1410 N N . HIS A 1 183 ? 6.053 -2.494 16.025 1.00 68.00 183 HIS A N 1
ATOM 1411 C CA . HIS A 1 183 ? 6.943 -1.931 15.001 1.00 68.00 183 HIS A CA 1
ATOM 1412 C C . HIS A 1 183 ? 8.071 -2.886 14.624 1.00 68.00 183 HIS A C 1
ATOM 1414 O O . HIS A 1 183 ? 8.398 -2.975 13.443 1.00 68.00 183 HIS A O 1
ATOM 1420 N N . ALA A 1 184 ? 8.645 -3.611 15.586 1.00 66.94 184 ALA A N 1
ATOM 1421 C CA . ALA A 1 184 ? 9.715 -4.570 15.320 1.00 66.94 184 ALA A CA 1
ATOM 1422 C C . ALA A 1 184 ? 9.250 -5.722 14.411 1.00 66.94 184 ALA A C 1
ATOM 1424 O O . ALA A 1 184 ? 9.977 -6.120 13.502 1.00 66.94 184 ALA A O 1
ATOM 1425 N N . GLU A 1 185 ? 8.025 -6.217 14.604 1.00 66.62 185 GLU A N 1
ATOM 1426 C CA . GLU A 1 185 ? 7.421 -7.237 13.737 1.00 66.62 185 GLU A CA 1
ATOM 1427 C C . GLU A 1 185 ? 7.236 -6.727 12.298 1.00 66.62 185 GLU A C 1
ATOM 1429 O O . GLU A 1 185 ? 7.641 -7.377 11.334 1.00 66.62 185 GLU A O 1
ATOM 1434 N N . ARG A 1 186 ? 6.727 -5.499 12.152 1.00 66.75 186 ARG A N 1
ATOM 1435 C CA . ARG A 1 186 ? 6.504 -4.852 10.848 1.00 66.75 186 ARG A CA 1
ATOM 1436 C C . ARG A 1 186 ? 7.805 -4.516 10.113 1.00 66.75 186 ARG A C 1
ATOM 1438 O O . ARG A 1 186 ? 7.857 -4.622 8.891 1.00 66.75 186 ARG A O 1
ATOM 1445 N N . LEU A 1 187 ? 8.870 -4.156 10.837 1.00 68.19 187 LEU A N 1
ATOM 1446 C CA . LEU A 1 187 ? 10.209 -3.983 10.257 1.00 68.19 187 LEU A CA 1
ATOM 1447 C C . LEU A 1 187 ? 10.715 -5.277 9.611 1.00 68.19 187 LEU A C 1
ATOM 1449 O O . LEU A 1 187 ? 11.328 -5.219 8.547 1.00 68.19 187 LEU A O 1
ATOM 1453 N N . GLY A 1 188 ? 10.410 -6.437 10.202 1.00 68.19 188 GLY A N 1
ATOM 1454 C CA . GLY A 1 188 ? 10.733 -7.739 9.619 1.00 68.19 188 GLY A CA 1
ATOM 1455 C C . GLY A 1 188 ? 10.200 -7.872 8.192 1.00 68.19 188 GLY A C 1
ATOM 1456 O O . GLY A 1 188 ? 10.972 -8.115 7.264 1.00 68.19 188 GLY A O 1
ATOM 1457 N N . ALA A 1 189 ? 8.915 -7.583 7.990 1.00 66.31 189 ALA A N 1
ATOM 1458 C CA . ALA A 1 189 ? 8.279 -7.721 6.684 1.00 66.31 189 ALA A CA 1
ATOM 1459 C C . ALA A 1 189 ? 8.830 -6.735 5.629 1.00 66.31 189 ALA A C 1
ATOM 1461 O O . ALA A 1 189 ? 9.039 -7.116 4.473 1.00 66.31 189 ALA A O 1
ATOM 1462 N N . VAL A 1 190 ? 9.155 -5.492 6.021 1.00 68.44 190 VAL A N 1
ATOM 1463 C CA . VAL A 1 190 ? 9.852 -4.529 5.141 1.00 68.44 190 VAL A CA 1
ATOM 1464 C C . VAL A 1 190 ? 11.223 -5.072 4.735 1.00 68.44 190 VAL A C 1
ATOM 1466 O O . VAL A 1 190 ? 11.565 -5.063 3.552 1.00 68.44 190 VAL A O 1
ATOM 1469 N N . THR A 1 191 ? 12.012 -5.561 5.699 1.00 75.75 191 THR A N 1
ATOM 1470 C CA . THR A 1 191 ? 13.364 -6.068 5.419 1.00 75.75 191 THR A CA 1
ATOM 1471 C C . THR A 1 191 ? 13.353 -7.288 4.504 1.00 75.75 191 THR A C 1
ATOM 1473 O O . THR A 1 191 ? 14.228 -7.412 3.654 1.00 75.75 191 THR A O 1
ATOM 1476 N N . GLU A 1 192 ? 12.354 -8.166 4.618 1.00 75.25 192 GLU A N 1
ATOM 1477 C CA . GLU A 1 192 ? 12.166 -9.296 3.701 1.00 75.25 192 GLU A CA 1
ATOM 1478 C C . GLU A 1 192 ? 11.862 -8.850 2.270 1.00 75.25 192 GLU A C 1
ATOM 1480 O O . GLU A 1 192 ? 12.407 -9.412 1.319 1.00 75.25 192 GLU A O 1
ATOM 1485 N N . PHE A 1 193 ? 11.025 -7.826 2.099 1.00 71.88 193 PHE A N 1
ATOM 1486 C CA . PHE A 1 193 ? 10.734 -7.281 0.776 1.00 71.88 193 PHE A CA 1
ATOM 1487 C C . PHE A 1 193 ? 11.967 -6.632 0.138 1.00 71.88 193 PHE A C 1
ATOM 1489 O O . PHE A 1 193 ? 12.264 -6.905 -1.026 1.00 71.88 193 PHE A O 1
ATOM 1496 N N . VAL A 1 194 ? 12.703 -5.809 0.893 1.00 76.06 194 VAL A N 1
ATOM 1497 C CA . VAL A 1 194 ? 13.930 -5.167 0.394 1.00 76.06 194 VAL A CA 1
ATOM 1498 C C . VAL A 1 194 ? 14.994 -6.218 0.056 1.00 76.06 194 VAL A C 1
ATOM 1500 O O . VAL A 1 194 ? 15.635 -6.105 -0.988 1.00 76.06 194 VAL A O 1
ATOM 1503 N N . ASP A 1 195 ? 15.124 -7.280 0.858 1.00 78.75 195 ASP A N 1
ATOM 1504 C CA . ASP A 1 195 ? 16.001 -8.420 0.552 1.00 78.75 195 ASP A CA 1
ATOM 1505 C C . ASP A 1 195 ? 15.608 -9.102 -0.769 1.00 78.75 195 ASP A C 1
ATOM 1507 O O . ASP A 1 195 ? 16.463 -9.380 -1.613 1.00 78.75 195 ASP A O 1
ATOM 1511 N N . ASP A 1 196 ? 14.310 -9.327 -1.004 1.00 78.88 196 ASP A N 1
ATOM 1512 C CA . ASP A 1 196 ? 13.839 -9.937 -2.251 1.00 78.88 196 ASP A CA 1
ATOM 1513 C C . ASP A 1 196 ? 14.141 -9.065 -3.479 1.00 78.88 196 ASP A C 1
ATOM 1515 O O . ASP A 1 196 ? 14.578 -9.575 -4.516 1.00 78.88 196 ASP A O 1
ATOM 1519 N N . VAL A 1 197 ? 13.969 -7.745 -3.357 1.00 79.50 197 VAL A N 1
ATOM 1520 C CA . VAL A 1 197 ? 14.335 -6.780 -4.406 1.00 79.50 197 VAL A CA 1
ATOM 1521 C C . VAL A 1 197 ? 15.839 -6.812 -4.665 1.00 79.50 197 VAL A C 1
ATOM 1523 O O . VAL A 1 197 ? 16.253 -6.940 -5.820 1.00 79.50 197 VAL A O 1
ATOM 1526 N N . ALA A 1 198 ? 16.658 -6.773 -3.614 1.00 81.81 198 ALA A N 1
ATOM 1527 C CA . ALA A 1 198 ? 18.111 -6.835 -3.722 1.00 81.81 198 ALA A CA 1
ATOM 1528 C C . ALA A 1 198 ? 18.574 -8.111 -4.446 1.00 81.81 198 ALA A C 1
ATOM 1530 O O . ALA A 1 198 ? 19.385 -8.048 -5.371 1.00 81.81 198 ALA A O 1
ATOM 1531 N N . ARG A 1 199 ? 18.000 -9.277 -4.115 1.00 81.94 199 ARG A N 1
ATOM 1532 C CA . ARG A 1 199 ? 18.309 -10.545 -4.803 1.00 81.94 199 ARG A CA 1
ATOM 1533 C C . ARG A 1 199 ? 17.950 -10.515 -6.288 1.00 81.94 199 ARG A C 1
ATOM 1535 O O . ARG A 1 199 ? 18.731 -10.989 -7.114 1.00 81.94 199 ARG A O 1
ATOM 1542 N N . ARG A 1 200 ? 16.798 -9.948 -6.656 1.00 83.88 200 ARG A N 1
ATOM 1543 C CA . ARG A 1 200 ? 16.396 -9.812 -8.069 1.00 83.88 200 ARG A CA 1
ATOM 1544 C C . ARG A 1 200 ? 17.318 -8.875 -8.833 1.00 83.88 200 ARG A C 1
ATOM 1546 O O . ARG A 1 200 ? 17.711 -9.208 -9.947 1.00 83.88 200 ARG A O 1
ATOM 1553 N N . LEU A 1 201 ? 17.681 -7.740 -8.235 1.00 85.50 201 LEU A N 1
ATOM 1554 C CA . LEU A 1 201 ? 18.641 -6.803 -8.815 1.00 85.50 201 LEU A CA 1
ATOM 1555 C C . LEU A 1 201 ? 19.995 -7.479 -9.041 1.00 85.50 201 LEU A C 1
ATOM 1557 O O . LEU A 1 201 ? 20.562 -7.336 -10.121 1.00 85.50 201 LEU A O 1
ATOM 1561 N N . GLN A 1 202 ? 20.460 -8.293 -8.087 1.00 86.38 202 GLN A N 1
ATOM 1562 C CA . GLN A 1 202 ? 21.686 -9.080 -8.233 1.00 86.38 202 GLN A CA 1
ATOM 1563 C C . GLN A 1 202 ? 21.624 -10.021 -9.443 1.00 86.38 202 GLN A C 1
ATOM 1565 O O . GLN A 1 202 ? 22.562 -10.082 -10.237 1.00 86.38 202 GLN A O 1
ATOM 1570 N N . LEU A 1 203 ? 20.519 -10.757 -9.595 1.00 88.56 203 LEU A N 1
ATOM 1571 C CA . LEU A 1 203 ? 20.331 -11.693 -10.705 1.00 88.56 203 LEU A CA 1
ATOM 1572 C C . LEU A 1 203 ? 20.224 -10.965 -12.049 1.00 88.56 203 LEU A C 1
ATOM 1574 O O . LEU A 1 203 ? 20.834 -11.391 -13.029 1.00 88.56 203 LEU A O 1
ATOM 1578 N N . LEU A 1 204 ? 19.498 -9.845 -12.096 1.00 88.38 204 LEU A N 1
ATOM 1579 C CA . LEU A 1 204 ? 19.376 -9.011 -13.290 1.00 88.38 204 LEU A CA 1
ATOM 1580 C C . LEU A 1 204 ? 20.739 -8.431 -13.698 1.00 88.38 204 LEU A C 1
ATOM 1582 O O . LEU A 1 204 ? 21.106 -8.481 -14.871 1.00 88.38 204 LEU A O 1
ATOM 1586 N N . ALA A 1 205 ? 21.511 -7.940 -12.728 1.00 88.81 205 ALA A N 1
ATOM 1587 C CA . ALA A 1 205 ? 22.867 -7.443 -12.921 1.00 88.81 205 ALA A CA 1
ATOM 1588 C C . ALA A 1 205 ? 23.815 -8.539 -13.431 1.00 88.81 205 ALA A C 1
ATOM 1590 O O . ALA A 1 205 ? 24.604 -8.297 -14.346 1.00 88.81 205 ALA A O 1
ATOM 1591 N N . LEU A 1 206 ? 23.735 -9.752 -12.878 1.00 86.88 206 LEU A N 1
ATOM 1592 C CA . LEU A 1 206 ? 24.544 -10.890 -13.314 1.00 86.88 206 LEU A CA 1
ATOM 1593 C C . LEU A 1 206 ? 24.210 -11.292 -14.756 1.00 86.88 206 LEU A C 1
ATOM 1595 O O . LEU A 1 206 ? 25.105 -11.354 -15.599 1.00 86.88 206 LEU A O 1
ATOM 1599 N N . ASN A 1 207 ? 22.926 -11.496 -15.058 1.00 88.94 207 ASN A N 1
ATOM 1600 C CA . ASN A 1 207 ? 22.465 -11.854 -16.400 1.00 88.94 207 ASN A CA 1
ATOM 1601 C C . ASN A 1 207 ? 22.819 -10.767 -17.421 1.00 88.94 207 ASN A C 1
ATOM 1603 O O . ASN A 1 207 ? 23.309 -11.065 -18.511 1.00 88.94 207 ASN A O 1
ATOM 1607 N N . GLY A 1 208 ? 22.641 -9.499 -17.050 1.00 89.50 208 GLY A N 1
ATOM 1608 C CA . GLY A 1 208 ? 23.010 -8.368 -17.890 1.00 89.50 208 GLY A CA 1
ATOM 1609 C C . GLY A 1 208 ? 24.515 -8.300 -18.161 1.00 89.50 208 GLY A C 1
ATOM 1610 O O . GLY A 1 208 ? 24.914 -8.060 -19.298 1.00 89.50 208 GLY A O 1
ATOM 1611 N N . ASN A 1 209 ? 25.362 -8.606 -17.171 1.00 87.38 209 ASN A N 1
ATOM 1612 C CA . ASN A 1 209 ? 26.812 -8.699 -17.364 1.00 87.38 209 ASN A CA 1
ATOM 1613 C C . ASN A 1 209 ? 27.208 -9.834 -18.322 1.00 87.38 209 ASN A C 1
ATOM 1615 O O . ASN A 1 209 ? 28.108 -9.638 -19.140 1.00 87.38 209 ASN A O 1
ATOM 1619 N N . ILE A 1 210 ? 26.532 -10.987 -18.266 1.00 86.81 210 ILE A N 1
ATOM 1620 C CA . ILE A 1 210 ? 26.753 -12.099 -19.207 1.00 86.81 210 ILE A CA 1
ATOM 1621 C C . ILE A 1 210 ? 26.423 -11.653 -20.638 1.00 86.81 210 ILE A C 1
ATOM 1623 O O . ILE A 1 210 ? 27.247 -11.816 -21.538 1.00 86.81 210 ILE A O 1
ATOM 1627 N N . ILE A 1 211 ? 25.268 -11.015 -20.844 1.00 89.50 211 ILE A N 1
ATOM 1628 C CA . ILE A 1 211 ? 24.850 -10.505 -22.161 1.00 89.50 211 ILE A CA 1
ATOM 1629 C C . ILE A 1 211 ? 25.801 -9.396 -22.645 1.00 89.50 211 ILE A C 1
ATOM 1631 O O . ILE A 1 211 ? 26.213 -9.382 -23.804 1.00 89.50 211 ILE A O 1
ATOM 1635 N N . ALA A 1 212 ? 26.227 -8.494 -21.756 1.00 90.06 212 ALA A N 1
ATOM 1636 C CA . ALA A 1 212 ? 27.200 -7.443 -22.060 1.00 90.06 212 ALA A CA 1
ATOM 1637 C C . ALA A 1 212 ? 28.594 -7.991 -22.412 1.00 90.06 212 ALA A C 1
ATOM 1639 O O . ALA A 1 212 ? 29.367 -7.327 -23.107 1.00 90.06 212 ALA A O 1
ATOM 1640 N N . ALA A 1 213 ? 28.958 -9.166 -21.896 1.00 89.00 213 ALA A N 1
ATOM 1641 C CA . ALA A 1 213 ? 30.177 -9.865 -22.283 1.00 89.00 213 ALA A CA 1
ATOM 1642 C C . ALA A 1 213 ? 30.014 -10.531 -23.659 1.00 89.00 213 ALA A C 1
ATOM 1644 O O . ALA A 1 213 ? 30.891 -10.378 -24.506 1.00 89.00 213 ALA A O 1
ATOM 1645 N N . GLN A 1 214 ? 28.873 -11.184 -23.913 1.00 90.88 214 GLN A N 1
ATOM 1646 C CA . GLN A 1 214 ? 28.545 -11.791 -25.211 1.00 90.88 214 GLN A CA 1
ATOM 1647 C C . GLN A 1 214 ? 28.499 -10.764 -26.352 1.00 90.88 214 GLN A C 1
ATOM 1649 O O . GLN A 1 214 ? 28.951 -11.050 -27.455 1.00 90.88 214 GLN A O 1
ATOM 1654 N N . ALA A 1 215 ? 28.010 -9.551 -26.082 1.00 90.94 215 ALA A N 1
ATOM 1655 C CA . ALA A 1 215 ? 27.960 -8.457 -27.051 1.00 90.94 215 ALA A CA 1
ATOM 1656 C C . ALA A 1 215 ? 29.329 -7.792 -27.327 1.00 90.94 215 ALA A C 1
ATOM 1658 O O . ALA A 1 215 ? 29.407 -6.863 -28.135 1.00 90.94 215 ALA A O 1
ATOM 1659 N N . GLY A 1 216 ? 30.404 -8.220 -26.652 1.00 88.12 216 GLY A N 1
ATOM 1660 C CA . GLY A 1 216 ? 31.756 -7.700 -26.858 1.00 88.12 216 GLY A CA 1
ATOM 1661 C C . GLY A 1 216 ? 31.843 -6.181 -26.675 1.00 88.12 216 GLY A C 1
ATOM 1662 O O . GLY A 1 216 ? 31.448 -5.636 -25.640 1.00 88.12 216 GLY A O 1
ATOM 1663 N N . ASP A 1 217 ? 32.349 -5.486 -27.694 1.00 88.81 217 ASP A N 1
ATOM 1664 C CA . ASP A 1 217 ? 32.520 -4.029 -27.686 1.00 88.81 217 ASP A CA 1
ATOM 1665 C C . ASP A 1 217 ? 31.196 -3.253 -27.620 1.00 88.81 217 ASP A C 1
ATOM 1667 O O . ASP A 1 217 ? 31.152 -2.169 -27.029 1.00 88.81 217 ASP A O 1
ATOM 1671 N N . HIS A 1 218 ? 30.110 -3.822 -28.155 1.00 87.44 218 HIS A N 1
ATOM 1672 C CA . HIS A 1 218 ? 28.774 -3.221 -28.120 1.00 87.44 218 HIS A CA 1
ATOM 1673 C C . HIS A 1 218 ? 28.133 -3.285 -26.724 1.00 87.44 218 HIS A C 1
ATOM 1675 O O . HIS A 1 218 ? 27.245 -2.496 -26.413 1.00 87.44 218 HIS A O 1
ATOM 1681 N N . GLY A 1 219 ? 28.610 -4.177 -25.848 1.00 88.19 219 GLY A N 1
ATOM 1682 C CA . GLY A 1 219 ? 28.102 -4.340 -24.484 1.00 88.19 219 GLY A CA 1
ATOM 1683 C C . GLY A 1 219 ? 28.747 -3.426 -23.437 1.00 88.19 219 GLY A C 1
ATOM 1684 O O . GLY A 1 219 ? 28.348 -3.468 -22.273 1.00 88.19 219 GLY A O 1
ATOM 1685 N N . ARG A 1 220 ? 29.742 -2.597 -23.799 1.00 87.88 220 ARG A N 1
ATOM 1686 C CA . ARG A 1 220 ? 30.520 -1.800 -22.826 1.00 87.88 220 ARG A CA 1
ATOM 1687 C C . ARG A 1 220 ? 29.663 -0.859 -21.974 1.00 87.88 220 ARG A C 1
ATOM 1689 O O . ARG A 1 220 ? 29.831 -0.844 -20.759 1.00 87.88 220 ARG A O 1
ATOM 1696 N N . ALA A 1 221 ? 28.737 -0.120 -22.586 1.00 85.06 221 ALA A N 1
ATOM 1697 C CA . ALA A 1 221 ? 27.854 0.800 -21.862 1.00 85.06 221 ALA A CA 1
ATOM 1698 C C . ALA A 1 221 ? 26.862 0.052 -20.956 1.00 85.06 221 ALA A C 1
ATOM 1700 O O . ALA A 1 221 ? 26.645 0.442 -19.811 1.00 85.06 221 ALA A O 1
ATOM 1701 N N . PHE A 1 222 ? 26.323 -1.074 -21.432 1.00 86.25 222 PHE A N 1
ATOM 1702 C CA . PHE A 1 222 ? 25.396 -1.896 -20.655 1.00 86.25 222 PHE A CA 1
ATOM 1703 C C . PHE A 1 222 ? 26.074 -2.526 -19.427 1.00 86.25 222 PHE A C 1
ATOM 1705 O O . PHE A 1 222 ? 25.489 -2.571 -18.351 1.00 86.25 222 PHE A O 1
ATOM 1712 N N . ARG A 1 223 ? 27.356 -2.899 -19.539 1.00 88.94 223 ARG A N 1
ATOM 1713 C CA . ARG A 1 223 ? 28.162 -3.423 -18.423 1.00 88.94 223 ARG A CA 1
ATOM 1714 C C . ARG A 1 223 ? 28.287 -2.443 -17.254 1.00 88.94 223 ARG A C 1
ATOM 1716 O O . ARG A 1 223 ? 28.296 -2.870 -16.102 1.00 88.94 223 ARG A O 1
ATOM 1723 N N . VAL A 1 224 ? 28.382 -1.142 -17.537 1.00 88.19 224 VAL A N 1
ATOM 1724 C CA . VAL A 1 224 ? 28.429 -0.099 -16.498 1.00 88.19 224 VAL A CA 1
ATOM 1725 C C . VAL A 1 224 ? 27.108 -0.060 -15.730 1.00 88.19 224 VAL A C 1
ATOM 1727 O O . VAL A 1 224 ? 27.122 -0.077 -14.503 1.00 88.19 224 VAL A O 1
ATOM 1730 N N . VAL A 1 225 ? 25.977 -0.124 -16.438 1.00 86.62 225 VAL A N 1
ATOM 1731 C CA . VAL A 1 225 ? 24.640 -0.188 -15.823 1.00 86.62 225 VAL A CA 1
ATOM 1732 C C . VAL A 1 225 ? 24.486 -1.449 -14.969 1.00 86.62 225 VAL A C 1
ATOM 1734 O O . VAL A 1 225 ? 24.045 -1.370 -13.827 1.00 86.62 225 VAL A O 1
ATOM 1737 N N . CYS A 1 226 ? 24.901 -2.614 -15.472 1.00 89.31 226 CYS A N 1
ATOM 1738 C CA . CYS A 1 226 ? 24.834 -3.864 -14.712 1.00 89.31 226 CYS A CA 1
ATOM 1739 C C . CYS A 1 226 ? 25.711 -3.840 -13.452 1.00 89.31 226 CYS A C 1
ATOM 1741 O O . CYS A 1 226 ? 25.325 -4.408 -12.434 1.00 89.31 226 CYS A O 1
ATOM 1743 N N . ARG A 1 227 ? 26.876 -3.179 -13.491 1.00 88.56 227 ARG A N 1
ATOM 1744 C CA . ARG A 1 227 ? 27.715 -2.985 -12.299 1.00 88.56 227 ARG A CA 1
ATOM 1745 C C . ARG A 1 227 ? 27.015 -2.109 -11.259 1.00 88.56 227 ARG A C 1
ATOM 1747 O O . ARG A 1 227 ? 27.043 -2.461 -10.084 1.00 88.56 227 ARG A O 1
ATOM 1754 N N . GLU A 1 228 ? 26.370 -1.027 -11.685 1.00 89.75 228 GLU A N 1
ATOM 1755 C CA . GLU A 1 228 ? 25.636 -0.138 -10.780 1.00 89.75 228 GLU A CA 1
ATOM 1756 C C . GLU A 1 228 ? 24.454 -0.857 -10.117 1.00 89.75 228 GLU A C 1
ATOM 1758 O O . GLU A 1 228 ? 24.288 -0.792 -8.902 1.00 89.75 228 GLU A O 1
ATOM 1763 N N . LEU A 1 229 ? 23.698 -1.646 -10.889 1.00 88.25 229 LEU A N 1
ATOM 1764 C CA . LEU A 1 229 ? 22.620 -2.489 -10.360 1.00 88.25 229 LEU A CA 1
ATOM 1765 C C . LEU A 1 229 ? 23.128 -3.508 -9.329 1.00 88.25 229 LEU A C 1
ATOM 1767 O O . LEU A 1 229 ? 22.468 -3.735 -8.318 1.00 88.25 229 LEU A O 1
ATOM 1771 N N . GLY A 1 230 ? 24.303 -4.104 -9.561 1.00 85.25 230 GLY A N 1
ATOM 1772 C CA . GLY A 1 230 ? 24.938 -5.012 -8.602 1.00 85.25 230 GLY A CA 1
ATOM 1773 C C . GLY A 1 230 ? 25.398 -4.307 -7.322 1.00 85.25 230 GLY A C 1
ATOM 1774 O O . GLY A 1 230 ? 25.222 -4.846 -6.235 1.00 85.25 230 GLY A O 1
ATOM 1775 N N . SER A 1 231 ? 25.937 -3.090 -7.440 1.00 87.88 231 SER A N 1
ATOM 1776 C CA . SER A 1 231 ? 26.325 -2.255 -6.294 1.00 87.88 231 SER A CA 1
ATOM 1777 C C . SER A 1 231 ? 25.111 -1.872 -5.440 1.00 87.88 231 SER A C 1
ATOM 1779 O O . SER A 1 231 ? 25.131 -2.044 -4.224 1.00 87.88 231 SER A O 1
ATOM 1781 N N . LEU A 1 232 ? 24.017 -1.435 -6.076 1.00 85.69 232 LEU A N 1
ATOM 1782 C CA . LEU A 1 232 ? 22.755 -1.111 -5.403 1.00 85.69 232 LEU A CA 1
ATOM 1783 C C . LEU A 1 232 ? 22.136 -2.326 -4.703 1.00 85.69 232 LEU A C 1
ATOM 1785 O O . LEU A 1 232 ? 21.605 -2.197 -3.600 1.00 85.69 232 LEU A O 1
ATOM 1789 N N . ALA A 1 233 ? 22.213 -3.505 -5.328 1.00 82.81 233 ALA A N 1
ATOM 1790 C CA . ALA A 1 233 ? 21.768 -4.753 -4.718 1.00 82.81 233 ALA A CA 1
ATOM 1791 C C . ALA A 1 233 ? 22.544 -5.058 -3.429 1.00 82.81 233 ALA A C 1
ATOM 1793 O O . ALA A 1 233 ? 21.930 -5.397 -2.420 1.00 82.81 233 ALA A O 1
ATOM 1794 N N . GLU A 1 234 ? 23.868 -4.900 -3.438 1.00 85.75 234 GLU A N 1
ATOM 1795 C CA . GLU A 1 234 ? 24.701 -5.185 -2.267 1.00 85.75 234 GLU A CA 1
ATOM 1796 C C . GLU A 1 234 ? 24.471 -4.169 -1.141 1.00 85.75 234 GLU A C 1
ATOM 1798 O O . GLU A 1 234 ? 24.187 -4.564 -0.013 1.00 85.75 234 GLU A O 1
ATOM 1803 N N . GLN A 1 235 ? 24.431 -2.872 -1.466 1.00 84.56 235 GLN A N 1
ATOM 1804 C CA . GLN A 1 235 ? 24.091 -1.821 -0.498 1.00 84.56 235 GLN A CA 1
ATOM 1805 C C . GLN A 1 235 ? 22.719 -2.058 0.148 1.00 84.56 235 GLN A C 1
ATOM 1807 O O . GLN A 1 235 ? 22.542 -1.851 1.347 1.00 84.56 235 GLN A O 1
ATOM 1812 N N . SER A 1 236 ? 21.742 -2.532 -0.631 1.00 83.62 236 SER A N 1
ATOM 1813 C CA . SER A 1 236 ? 20.409 -2.852 -0.112 1.00 83.62 236 SER A CA 1
ATOM 1814 C C . SER A 1 236 ? 20.442 -4.011 0.890 1.00 83.62 236 SER A C 1
ATOM 1816 O O . SER A 1 236 ? 19.722 -3.964 1.887 1.00 83.62 236 SER A O 1
ATOM 1818 N N . LYS A 1 237 ? 21.283 -5.034 0.668 1.00 83.50 237 LYS A N 1
ATOM 1819 C CA . LYS A 1 237 ? 21.463 -6.140 1.626 1.00 83.50 237 LYS A CA 1
ATOM 1820 C C . LYS A 1 237 ? 22.119 -5.675 2.918 1.00 83.50 237 LYS A C 1
ATOM 1822 O O . LYS A 1 237 ? 21.680 -6.096 3.986 1.00 83.50 237 LYS A O 1
ATOM 1827 N N . ASP A 1 238 ? 23.122 -4.806 2.827 1.00 82.88 238 ASP A N 1
ATOM 1828 C CA . ASP A 1 238 ? 23.818 -4.274 4.001 1.00 82.88 238 ASP A CA 1
ATOM 1829 C C . ASP A 1 238 ? 22.857 -3.477 4.891 1.00 82.88 238 ASP A C 1
ATOM 1831 O O . ASP A 1 238 ? 22.763 -3.729 6.094 1.00 82.88 238 ASP A O 1
ATOM 1835 N N . VAL A 1 239 ? 22.053 -2.597 4.284 1.00 79.12 239 VAL A N 1
ATOM 1836 C CA . VAL A 1 239 ? 21.005 -1.842 4.990 1.00 79.12 239 VAL A CA 1
ATOM 1837 C C . VAL A 1 239 ? 19.975 -2.786 5.614 1.00 79.12 239 VAL A C 1
ATOM 1839 O O . VAL A 1 239 ? 19.589 -2.611 6.767 1.00 79.12 239 VAL A O 1
ATOM 1842 N N . VAL A 1 240 ? 19.541 -3.820 4.889 1.00 79.38 240 VAL A N 1
ATOM 1843 C CA . VAL A 1 240 ? 18.614 -4.832 5.418 1.00 79.38 240 VAL A CA 1
ATOM 1844 C C . VAL A 1 240 ? 19.196 -5.558 6.631 1.00 79.38 240 VAL A C 1
ATOM 1846 O O . VAL A 1 240 ? 18.492 -5.743 7.626 1.00 79.38 240 VAL A O 1
ATOM 1849 N N . ALA A 1 241 ? 20.464 -5.965 6.571 1.00 79.94 241 ALA A N 1
ATOM 1850 C CA . ALA A 1 241 ? 21.139 -6.644 7.670 1.00 79.94 241 ALA A CA 1
ATOM 1851 C C . ALA A 1 241 ? 21.267 -5.734 8.901 1.00 79.94 241 ALA A C 1
ATOM 1853 O O . ALA A 1 241 ? 21.004 -6.169 10.025 1.00 79.94 241 ALA A O 1
ATOM 1854 N N . GLU A 1 242 ? 21.596 -4.458 8.693 1.00 79.38 242 GLU A N 1
ATOM 1855 C CA . GLU A 1 242 ? 21.672 -3.470 9.765 1.00 79.38 242 GLU A CA 1
ATOM 1856 C C . GLU A 1 242 ? 20.305 -3.223 10.417 1.00 79.38 242 GLU A C 1
ATOM 1858 O O . GLU A 1 242 ? 20.194 -3.253 11.645 1.00 79.38 242 GLU A O 1
ATOM 1863 N N . VAL A 1 243 ? 19.246 -3.058 9.619 1.00 75.62 243 VAL A N 1
ATOM 1864 C CA . VAL A 1 243 ? 17.879 -2.869 10.127 1.00 75.62 243 VAL A CA 1
ATOM 1865 C C . VAL A 1 243 ? 17.393 -4.101 10.893 1.00 75.62 243 VAL A C 1
ATOM 1867 O O . VAL A 1 243 ? 16.776 -3.949 11.949 1.00 75.62 243 VAL A O 1
ATOM 1870 N N . ARG A 1 244 ? 17.700 -5.321 10.425 1.00 76.69 244 ARG A N 1
ATOM 1871 C CA . ARG A 1 244 ? 17.387 -6.559 11.162 1.00 76.69 244 ARG A CA 1
ATOM 1872 C C . ARG A 1 244 ? 18.064 -6.581 12.528 1.00 76.69 244 ARG A C 1
ATOM 1874 O O . ARG A 1 244 ? 17.386 -6.823 13.523 1.00 76.69 244 ARG A O 1
ATOM 1881 N N . ARG A 1 245 ? 19.356 -6.241 12.588 1.00 79.50 245 ARG A N 1
ATOM 1882 C CA . ARG A 1 245 ? 20.104 -6.152 13.849 1.00 79.50 245 ARG A CA 1
ATOM 1883 C C . ARG A 1 245 ? 19.475 -5.134 14.804 1.00 79.50 245 ARG A C 1
ATOM 1885 O O . ARG A 1 245 ? 19.217 -5.463 15.956 1.00 79.50 245 ARG A O 1
ATOM 1892 N N . LEU A 1 246 ? 19.148 -3.934 14.318 1.00 74.75 246 LEU A N 1
ATOM 1893 C CA . LEU A 1 246 ? 18.477 -2.905 15.124 1.00 74.75 246 LEU A CA 1
ATOM 1894 C C . LEU A 1 246 ? 17.106 -3.376 15.643 1.00 74.75 246 LEU A C 1
ATOM 1896 O O . LEU A 1 246 ? 16.748 -3.101 16.788 1.00 74.75 246 LEU A O 1
ATOM 1900 N N . GLY A 1 247 ? 16.344 -4.111 14.827 1.00 71.12 247 GLY A N 1
ATOM 1901 C CA . GLY A 1 247 ? 15.057 -4.691 15.220 1.00 71.12 247 GLY A CA 1
ATOM 1902 C C . GLY A 1 247 ? 15.168 -5.838 16.234 1.00 71.12 247 GLY A C 1
ATOM 1903 O O . GLY A 1 247 ? 14.256 -6.044 17.034 1.00 71.12 247 GLY A O 1
ATOM 1904 N N . GLU A 1 248 ? 16.263 -6.597 16.224 1.00 73.12 248 GLU A N 1
ATOM 1905 C CA . GLU A 1 248 ? 16.574 -7.614 17.241 1.00 73.12 248 GLU A CA 1
ATOM 1906 C C . GLU A 1 248 ? 17.052 -6.985 18.554 1.00 73.12 248 GLU A C 1
ATOM 1908 O O . GLU A 1 248 ? 16.667 -7.431 19.634 1.00 73.12 248 GLU A O 1
ATOM 1913 N N . ASP A 1 249 ? 17.844 -5.917 18.480 1.00 70.75 249 ASP A N 1
ATOM 1914 C CA . ASP A 1 249 ? 18.313 -5.174 19.652 1.00 70.75 249 ASP A CA 1
ATOM 1915 C C . ASP A 1 249 ? 17.161 -4.455 20.364 1.00 70.75 249 ASP A C 1
ATOM 1917 O O . ASP A 1 249 ? 17.075 -4.488 21.593 1.00 70.75 249 ASP A O 1
ATOM 1921 N N . ALA A 1 250 ? 16.212 -3.897 19.604 1.00 64.94 250 ALA A N 1
ATOM 1922 C CA . ALA A 1 250 ? 14.975 -3.328 20.140 1.00 64.94 250 ALA A CA 1
ATOM 1923 C C . ALA A 1 250 ? 14.071 -4.372 20.823 1.00 64.94 250 ALA A C 1
ATOM 1925 O O . ALA A 1 250 ? 13.269 -4.006 21.678 1.00 64.94 250 ALA A O 1
ATOM 1926 N N . ARG A 1 251 ? 14.195 -5.658 20.458 1.00 63.25 251 ARG A N 1
ATOM 1927 C CA . ARG A 1 251 ? 13.490 -6.773 21.113 1.00 63.25 251 ARG A CA 1
ATOM 1928 C C . ARG A 1 251 ? 14.219 -7.305 22.349 1.00 63.25 251 ARG A C 1
ATOM 1930 O O . ARG A 1 251 ? 13.568 -7.821 23.240 1.00 63.25 251 ARG A O 1
ATOM 1937 N N . ARG A 1 252 ? 15.552 -7.191 22.408 1.00 63.81 252 ARG A N 1
ATOM 1938 C CA . ARG A 1 252 ? 16.381 -7.663 23.538 1.00 63.81 252 ARG A CA 1
ATOM 1939 C C . ARG A 1 2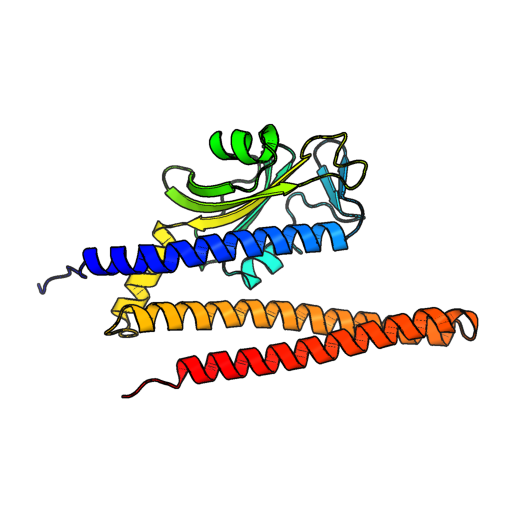52 ? 16.578 -6.646 24.656 1.00 63.81 252 ARG A C 1
ATOM 1941 O O . ARG A 1 252 ? 17.021 -7.026 25.733 1.00 63.81 252 ARG A O 1
ATOM 1948 N N . SER A 1 253 ? 16.299 -5.369 24.415 1.00 55.88 253 SER A N 1
ATOM 1949 C CA . SER A 1 253 ? 16.381 -4.310 25.429 1.00 55.88 253 SER A CA 1
ATOM 1950 C C . SER A 1 253 ? 15.142 -4.300 26.342 1.00 55.88 253 SER A C 1
ATOM 1952 O O . SER A 1 253 ? 14.486 -3.280 26.525 1.00 55.88 253 SER A O 1
ATOM 1954 N N . GLU A 1 254 ? 14.837 -5.461 26.921 1.00 45.66 254 GLU A N 1
ATOM 1955 C CA . GLU A 1 254 ? 13.941 -5.640 28.066 1.00 45.66 254 GLU A CA 1
ATOM 1956 C C . GLU A 1 254 ? 14.811 -5.737 29.335 1.00 45.66 254 GLU A C 1
ATOM 1958 O O . GLU A 1 254 ? 15.737 -6.554 29.366 1.00 45.66 254 GLU A O 1
ATOM 1963 N N . PRO A 1 255 ? 14.586 -4.942 30.395 1.00 44.16 255 PRO A N 1
ATOM 1964 C CA . PRO A 1 255 ? 14.954 -5.382 31.731 1.00 44.16 255 PRO A CA 1
ATOM 1965 C C . PRO A 1 255 ? 13.923 -6.417 32.209 1.00 44.16 255 PRO A C 1
ATOM 1967 O O . PRO A 1 255 ? 12.726 -6.249 31.976 1.00 44.16 255 PRO A O 1
ATOM 1970 N N . ALA A 1 256 ? 14.426 -7.488 32.827 1.00 35.22 256 ALA A N 1
ATOM 1971 C CA . ALA A 1 256 ? 13.642 -8.531 33.491 1.00 35.22 256 ALA A CA 1
ATOM 1972 C C . ALA A 1 256 ? 12.881 -8.017 34.721 1.00 35.22 256 ALA A C 1
ATOM 1974 O O . ALA A 1 256 ? 13.335 -7.006 35.311 1.00 35.22 256 ALA A O 1
#

Solvent-accessible surface area (ba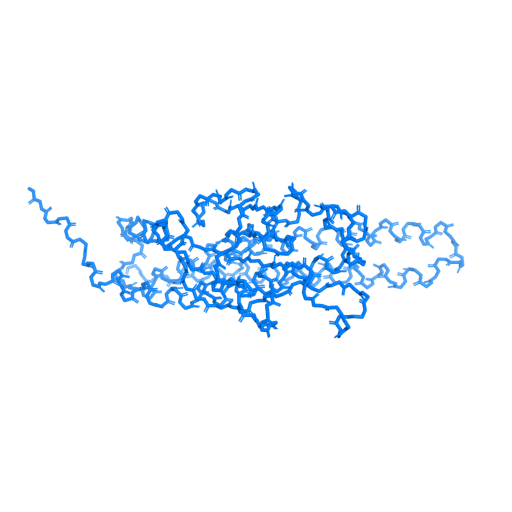ckbone atoms only — not comparable to full-atom values): 13096 Å² total; per-residue (Å²): 138,77,87,85,70,69,61,63,70,57,54,52,56,44,46,56,59,51,46,56,53,49,38,54,48,17,39,52,44,26,51,50,49,52,53,57,43,51,71,50,33,60,32,44,82,53,99,94,42,46,32,24,49,88,43,63,50,54,66,40,80,63,62,40,50,48,52,10,44,23,59,54,17,19,27,38,37,24,56,47,56,33,26,42,18,61,30,48,20,88,67,12,34,82,69,72,68,70,64,43,69,59,54,69,68,53,43,48,35,18,49,70,67,63,31,71,42,73,51,72,47,72,55,98,87,38,54,24,41,26,7,35,31,51,34,58,40,66,72,57,54,88,82,44,70,44,52,16,34,31,30,13,31,32,27,46,64,45,44,49,53,50,51,53,54,45,46,76,72,67,62,41,101,45,70,70,48,43,56,49,53,58,49,38,58,39,48,51,34,35,36,53,44,47,43,53,50,19,53,49,35,36,52,52,15,50,54,41,37,53,51,18,56,75,49,47,83,79,12,55,70,54,34,54,54,18,50,51,38,34,50,53,15,51,55,40,42,53,53,33,53,52,53,51,50,53,41,50,50,69,66,61,73,62,85,132

Foldseek 3Di:
DDDPCPPVVQLVVLCVVLLVVLLVLQQVLLVVLLVVLCVLDFWDDDDQFTDRPPDTPQQDPPRQVLSCLLSVWKKFKFQLQFTRYIDHRPLQDDIADHRDGHDPVCNCAAFVVQHKDFAWDDDPNFTKGKIKGFAATPPPSVVDTGRIMIMIIGGSVSNSVVLVVCVVVVQDPDSVSSSLLVVLVSLVSNLVSLLVQLVVLLVVLVVQCVVLVVVPPVSPVSNVVSVVSNVVSVVSNVVSVVSNVVSVVSVVPDDD